Protein AF-A0AAW2KUB9-F1 (afdb_monomer)

Organism: NCBI:txid2727405

Secondary structure (DSSP, 8-state):
-EE-TTEEE-S-HHHHHIIIIITTT-SEEEEEPSS--SHHHHHHHHHHTTSSS-HHHHHHHHHHHHHTT-----TTSSSS-S-EEEEEEEE---HHHHHHHHHHHHHHHHT-S-TTTHHHHHHHH-SSPPPEEEE-THHHHHHEEE--SS-------PPPPPPPPPGGGT-SSS--TTHHHHHHHHHHTT-

Sequence (191 aa):
MWIDAKLQLVIDPLLLIHSLVVKENVDMALSRHPYFLHTMEEAMATGRWKKWWDVNGLKVQMETYCDNGLEPWSSNKPYPTDVPDSALILRKHSAANNHFSCLMFNELEAFNPRDQLPFAYVRDKMSPKLNINMFVVEVFEQVAVEYRHNLKQGGVGVGPKVNMATSDWLANGSSSKCEGYLLKMWGESHG

Structure (mmCIF, N/CA/C/O backbone):
data_AF-A0AAW2KUB9-F1
#
_entry.id   AF-A0AAW2KUB9-F1
#
loop_
_atom_site.group_PDB
_atom_site.id
_atom_site.type_symbol
_atom_site.label_atom_id
_atom_site.label_alt_id
_atom_site.label_comp_id
_atom_site.label_asym_id
_atom_site.label_entity_id
_atom_site.label_seq_id
_atom_site.pdbx_PDB_ins_code
_atom_site.Cartn_x
_atom_site.Cartn_y
_atom_site.Cartn_z
_atom_site.occupancy
_atom_site.B_iso_or_equiv
_atom_site.auth_seq_id
_atom_site.auth_comp_id
_atom_site.auth_asym_id
_atom_site.auth_atom_id
_atom_site.pdbx_PDB_model_num
ATOM 1 N N . MET A 1 1 ? -5.740 -4.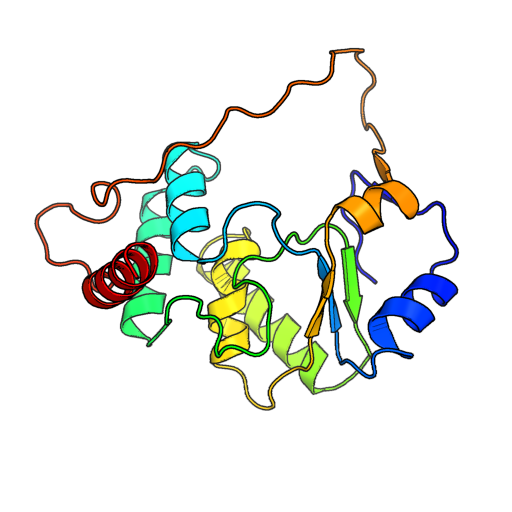301 14.107 1.00 91.12 1 MET A N 1
ATOM 2 C CA . MET A 1 1 ? -4.817 -3.151 14.104 1.00 91.12 1 MET A CA 1
ATOM 3 C C . MET A 1 1 ? -3.420 -3.687 13.873 1.00 91.12 1 MET A C 1
ATOM 5 O O . MET A 1 1 ? -3.090 -4.710 14.459 1.00 91.12 1 MET A O 1
ATOM 9 N N . TRP A 1 2 ? -2.664 -3.052 12.993 1.00 91.62 2 TRP A N 1
ATOM 10 C CA . TRP A 1 2 ? -1.245 -3.297 12.755 1.00 91.62 2 TRP A CA 1
ATOM 11 C C . TRP A 1 2 ? -0.495 -2.012 13.076 1.00 91.62 2 TRP A C 1
ATOM 13 O O . TRP A 1 2 ? -0.978 -0.948 12.698 1.00 91.62 2 TRP A O 1
ATOM 23 N N . ILE A 1 3 ? 0.634 -2.111 13.768 1.00 89.00 3 ILE A N 1
ATOM 24 C CA . ILE A 1 3 ? 1.482 -0.979 14.147 1.00 89.00 3 ILE A CA 1
ATOM 25 C C . ILE A 1 3 ? 2.923 -1.372 13.828 1.00 89.00 3 ILE A C 1
ATOM 27 O O . ILE A 1 3 ? 3.321 -2.499 14.133 1.00 89.00 3 ILE A O 1
ATOM 31 N N . ASP A 1 4 ? 3.684 -0.467 13.216 1.00 87.44 4 ASP A N 1
ATOM 32 C CA . ASP A 1 4 ? 5.117 -0.651 12.992 1.00 87.44 4 ASP A CA 1
ATOM 33 C C . ASP A 1 4 ? 5.841 -0.937 14.315 1.00 87.44 4 ASP A C 1
ATOM 35 O O . ASP A 1 4 ? 5.551 -0.339 15.351 1.00 87.44 4 ASP A O 1
ATOM 39 N N . ALA A 1 5 ? 6.815 -1.845 14.287 1.00 86.50 5 ALA A N 1
ATOM 40 C CA . ALA A 1 5 ? 7.543 -2.271 15.481 1.00 86.50 5 ALA A CA 1
ATOM 41 C C . ALA A 1 5 ? 8.344 -1.142 16.163 1.00 86.50 5 ALA A C 1
ATOM 43 O O . ALA A 1 5 ? 8.757 -1.288 17.317 1.00 86.50 5 ALA A O 1
ATOM 44 N N . LYS A 1 6 ? 8.591 -0.035 15.456 1.00 83.19 6 LYS A N 1
ATOM 45 C CA . LYS A 1 6 ? 9.233 1.180 15.965 1.00 83.19 6 LYS A CA 1
ATOM 46 C C . LYS A 1 6 ? 8.240 2.164 16.567 1.00 83.19 6 LYS A C 1
ATOM 48 O O . LYS A 1 6 ? 8.670 3.224 16.997 1.00 83.19 6 LYS A O 1
ATOM 53 N N . LEU A 1 7 ? 6.943 1.876 16.586 1.00 84.38 7 LEU A N 1
ATOM 54 C CA . LEU A 1 7 ? 5.932 2.764 17.148 1.00 84.38 7 LEU A CA 1
ATOM 55 C C . LEU A 1 7 ? 5.306 2.141 18.394 1.00 84.38 7 LEU A C 1
ATOM 57 O O . LEU A 1 7 ? 4.925 0.972 18.415 1.00 84.38 7 LEU A O 1
ATOM 61 N N . GLN A 1 8 ? 5.159 2.953 19.436 1.00 86.94 8 GLN A N 1
ATOM 62 C CA . GLN A 1 8 ? 4.385 2.617 20.622 1.00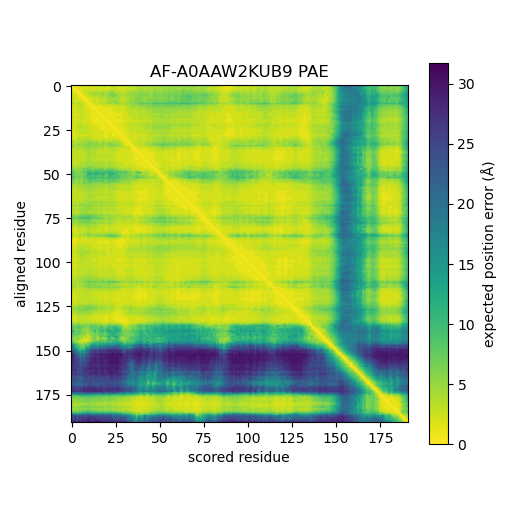 86.94 8 GLN A CA 1
ATOM 63 C C . GLN A 1 8 ? 3.152 3.510 20.679 1.00 86.94 8 GLN A C 1
ATOM 65 O O . GLN A 1 8 ? 3.260 4.734 20.737 1.00 86.94 8 GLN A O 1
ATOM 70 N N . LEU A 1 9 ? 1.974 2.891 20.690 1.00 88.38 9 LEU A N 1
ATOM 71 C CA . LEU A 1 9 ? 0.714 3.610 20.810 1.00 88.38 9 LEU A CA 1
ATOM 72 C C . LEU A 1 9 ? 0.577 4.230 22.208 1.00 88.38 9 LEU A C 1
ATOM 74 O O . LEU A 1 9 ? 0.774 3.542 23.210 1.00 88.38 9 LEU A O 1
ATOM 78 N N . VAL A 1 10 ? 0.217 5.512 22.267 1.00 89.06 10 VAL A N 1
ATOM 79 C CA . VAL A 1 10 ? 0.008 6.259 23.526 1.00 89.06 10 VAL A CA 1
ATOM 80 C C . VAL A 1 10 ? -1.446 6.678 23.745 1.00 89.06 10 VAL A C 1
ATOM 82 O O . VAL A 1 10 ? -1.790 7.208 24.797 1.00 89.06 10 VAL A O 1
ATOM 85 N N . ILE A 1 11 ? -2.307 6.412 22.763 1.00 87.25 11 ILE A N 1
ATOM 86 C CA . ILE A 1 11 ? -3.745 6.688 22.791 1.00 87.25 11 ILE A CA 1
ATOM 87 C C . ILE A 1 11 ? -4.518 5.370 22.857 1.00 87.25 11 ILE A C 1
ATOM 89 O O . ILE A 1 11 ? -4.031 4.332 22.414 1.00 87.25 11 ILE A O 1
ATOM 93 N N . ASP A 1 12 ? -5.736 5.411 23.397 1.00 91.69 12 ASP A N 1
ATOM 94 C CA . ASP A 1 12 ? -6.642 4.262 23.415 1.00 91.69 12 ASP A CA 1
ATOM 95 C C . ASP A 1 12 ? -6.879 3.715 21.984 1.00 91.69 12 ASP A C 1
ATOM 97 O O . ASP A 1 12 ? -7.422 4.431 21.129 1.00 91.69 12 ASP A O 1
ATOM 101 N N . PRO A 1 13 ? -6.524 2.443 21.704 1.00 92.19 13 PRO A N 1
ATOM 102 C CA . PRO A 1 13 ? -6.807 1.795 20.427 1.00 92.19 13 PRO A CA 1
ATOM 103 C C . PRO A 1 13 ? -8.275 1.881 19.992 1.00 92.19 13 PRO A C 1
ATOM 105 O O . PRO A 1 13 ? -8.556 1.991 18.796 1.00 92.19 13 PRO A O 1
ATOM 108 N N . LEU A 1 14 ? -9.221 1.820 20.935 1.00 94.06 14 LEU A N 1
ATOM 109 C CA . LEU A 1 14 ? -10.651 1.873 20.631 1.00 94.06 14 LEU A CA 1
ATOM 110 C C . LEU A 1 14 ? -11.059 3.252 20.117 1.00 94.06 14 LEU A C 1
ATOM 112 O O . LEU A 1 14 ? -11.836 3.338 19.163 1.00 94.06 14 LEU A O 1
ATOM 116 N N . LEU A 1 15 ? -10.491 4.319 20.683 1.00 93.06 15 LEU A N 1
ATOM 117 C CA . LEU A 1 15 ? -10.719 5.684 20.216 1.00 93.06 15 LEU A CA 1
ATOM 118 C C . LEU A 1 15 ? -10.224 5.868 18.778 1.00 93.06 15 LEU A C 1
ATOM 120 O O . LEU A 1 15 ? -10.909 6.505 17.974 1.00 93.06 15 LEU A O 1
ATOM 124 N N . LEU A 1 16 ? -9.076 5.282 18.429 1.00 92.69 16 LEU A N 1
ATOM 125 C CA . LEU A 1 16 ? -8.534 5.340 17.069 1.00 92.69 16 LEU A CA 1
ATOM 126 C C . LEU A 1 16 ? -9.398 4.575 16.074 1.00 92.69 16 LEU A C 1
ATOM 128 O O . LEU A 1 16 ? -9.738 5.112 15.023 1.00 92.69 16 LEU A O 1
ATOM 132 N N . ILE A 1 17 ? -9.805 3.349 16.415 1.00 94.88 17 ILE A N 1
ATOM 133 C CA . ILE A 1 17 ? -10.710 2.550 15.578 1.00 94.88 17 ILE A CA 1
ATOM 134 C C . ILE A 1 17 ? -12.026 3.298 15.366 1.00 94.88 17 ILE A C 1
ATOM 136 O O . ILE A 1 17 ? -12.509 3.396 14.236 1.00 94.88 17 ILE A O 1
ATOM 140 N N . HIS A 1 18 ? -12.595 3.855 16.435 1.00 94.94 18 HIS A N 1
ATOM 141 C CA . HIS A 1 18 ? -13.830 4.613 16.333 1.00 94.94 18 HIS A CA 1
ATOM 142 C C . HIS A 1 18 ? -13.657 5.839 15.429 1.00 94.94 18 HIS A C 1
ATOM 144 O O . HIS A 1 18 ? -14.447 6.041 14.513 1.00 94.94 18 HIS A O 1
ATOM 150 N N . SER A 1 19 ? -12.610 6.633 15.652 1.00 93.81 19 SER A N 1
ATOM 151 C CA . SER A 1 19 ? -12.415 7.911 14.961 1.00 93.81 19 SER A CA 1
ATOM 152 C C . SER A 1 19 ? -12.021 7.750 13.497 1.00 93.81 19 SER A C 1
ATOM 154 O O . SER A 1 19 ? -12.495 8.519 12.674 1.00 93.81 19 SER A O 1
ATOM 156 N N . LEU A 1 20 ? -11.176 6.769 13.170 1.00 94.31 20 LEU A N 1
ATOM 157 C CA . LEU A 1 20 ? -10.595 6.626 11.832 1.00 94.31 20 LEU A CA 1
ATOM 158 C C . LEU A 1 20 ? -11.336 5.620 10.946 1.00 94.31 20 LEU A C 1
ATOM 160 O O . LEU A 1 20 ? -11.227 5.720 9.726 1.00 94.31 20 LEU A O 1
ATOM 164 N N . VAL A 1 21 ? -12.062 4.660 11.533 1.00 96.25 21 VAL A N 1
ATOM 165 C CA . VAL A 1 21 ? -12.762 3.598 10.786 1.00 96.25 21 VAL A CA 1
ATOM 166 C C . VAL A 1 21 ? -14.276 3.700 10.941 1.00 96.25 21 VAL A C 1
ATOM 168 O O . VAL A 1 21 ? -14.988 3.788 9.944 1.00 96.25 21 VAL A O 1
ATOM 171 N N . VAL A 1 22 ? -14.786 3.685 12.178 1.00 96.44 22 VAL A N 1
ATOM 172 C CA . VAL A 1 22 ? -16.239 3.605 12.431 1.00 96.44 22 VAL A CA 1
ATOM 173 C C . VAL A 1 22 ? -16.945 4.903 12.050 1.00 96.44 22 VAL A C 1
ATOM 175 O O . VAL A 1 22 ? -17.915 4.866 11.299 1.00 96.44 22 VAL A O 1
ATOM 178 N N . LYS A 1 23 ? -16.451 6.044 12.539 1.00 96.69 23 LYS A N 1
ATOM 179 C CA . LYS A 1 23 ? -17.031 7.369 12.293 1.00 96.69 23 LYS A CA 1
ATOM 180 C C . LYS A 1 23 ? -16.968 7.758 10.815 1.00 96.69 23 LYS A C 1
ATOM 182 O O . LYS A 1 23 ? -17.946 8.271 10.287 1.00 96.69 23 LYS A O 1
ATOM 187 N N . GLU A 1 24 ? -15.846 7.467 10.160 1.00 95.44 24 GLU A N 1
ATOM 188 C CA . GLU A 1 24 ? -15.646 7.718 8.725 1.00 95.44 24 GLU A CA 1
ATOM 189 C C . GLU A 1 24 ? -16.396 6.710 7.836 1.00 95.44 24 GLU A C 1
ATOM 191 O O . GLU A 1 24 ? -16.465 6.881 6.621 1.00 95.44 24 GLU A O 1
ATOM 196 N N . ASN A 1 25 ? -16.977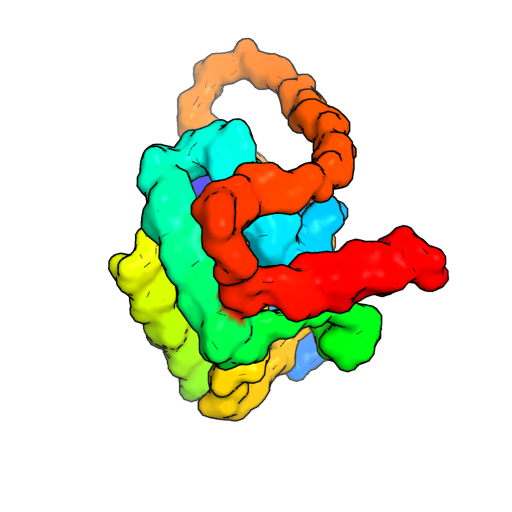 5.658 8.429 1.00 96.25 25 ASN A N 1
ATOM 197 C CA . ASN A 1 25 ? -17.692 4.590 7.733 1.00 96.25 25 ASN A CA 1
ATOM 198 C C . ASN A 1 25 ? -16.871 3.974 6.579 1.00 96.25 25 ASN A C 1
ATOM 200 O O . ASN A 1 25 ? -17.354 3.784 5.458 1.00 96.25 25 ASN A O 1
ATOM 204 N N . VAL A 1 26 ? -15.607 3.665 6.869 1.00 96.62 26 VAL A N 1
ATOM 205 C CA . VAL A 1 26 ? -14.660 3.063 5.922 1.00 96.62 26 VAL A CA 1
ATOM 206 C C . VAL A 1 26 ? -14.373 1.603 6.275 1.00 96.62 26 VAL A C 1
ATOM 208 O O . VAL A 1 26 ? -14.618 1.140 7.392 1.00 96.62 26 VAL A O 1
ATOM 211 N N . ASP A 1 27 ? -13.827 0.854 5.321 1.00 96.62 27 ASP A N 1
ATOM 212 C CA . ASP A 1 27 ? -13.361 -0.509 5.564 1.00 96.62 27 ASP A CA 1
ATOM 213 C C . ASP A 1 27 ? -11.994 -0.500 6.250 1.00 96.62 27 ASP A C 1
ATOM 215 O O . ASP A 1 27 ? -11.737 -1.300 7.152 1.00 96.62 27 ASP A O 1
ATOM 219 N N . MET A 1 28 ? -11.108 0.405 5.848 1.00 95.94 28 MET A N 1
ATOM 220 C CA . MET A 1 28 ? -9.739 0.470 6.345 1.00 95.94 28 MET A CA 1
ATOM 221 C C . MET A 1 28 ? -9.314 1.916 6.571 1.00 95.94 28 MET A C 1
ATOM 223 O O . MET A 1 28 ? -9.710 2.802 5.821 1.00 95.94 28 MET A O 1
ATOM 227 N N . ALA A 1 29 ? -8.474 2.144 7.573 1.00 95.62 29 ALA A N 1
ATOM 228 C CA . ALA A 1 29 ? -7.725 3.380 7.717 1.00 95.62 29 ALA A CA 1
ATOM 229 C C . ALA A 1 29 ? -6.230 3.080 7.777 1.00 95.62 29 ALA A C 1
ATOM 231 O O . ALA A 1 29 ? -5.806 2.160 8.480 1.00 95.62 29 ALA A O 1
ATOM 232 N N . LEU A 1 30 ? -5.440 3.846 7.038 1.00 94.38 30 LEU A N 1
ATOM 233 C CA . LEU A 1 30 ? -3.988 3.721 6.993 1.00 94.38 30 LEU A CA 1
ATOM 234 C C . LEU A 1 30 ? -3.358 5.072 6.681 1.00 94.38 30 LEU A C 1
ATOM 236 O O . LEU A 1 30 ? -4.005 5.945 6.111 1.00 94.38 30 LEU A O 1
ATOM 240 N N . SER A 1 31 ? -2.109 5.270 7.060 1.00 90.50 31 SER A N 1
ATOM 241 C CA . SER A 1 31 ? -1.432 6.528 6.759 1.00 90.50 31 SER A CA 1
ATOM 242 C C . SER A 1 31 ? -1.007 6.639 5.308 1.00 90.50 31 SER A C 1
ATOM 244 O O . SER A 1 31 ? -0.764 5.647 4.625 1.00 90.50 31 SER A O 1
ATOM 246 N N . ARG A 1 32 ? -0.874 7.871 4.831 1.00 89.56 32 ARG A N 1
ATOM 247 C CA . ARG A 1 32 ? -0.363 8.161 3.494 1.00 89.56 32 ARG A CA 1
ATOM 248 C C . ARG A 1 32 ? 1.075 8.642 3.520 1.00 89.56 32 ARG A C 1
ATOM 250 O O . ARG A 1 32 ? 1.463 9.376 4.424 1.00 89.56 32 ARG A O 1
ATOM 257 N N . HIS A 1 33 ? 1.824 8.288 2.483 1.00 87.44 33 HIS A N 1
ATOM 258 C CA . HIS A 1 33 ? 3.180 8.777 2.310 1.00 87.44 33 HIS A CA 1
ATOM 259 C C . HIS A 1 33 ? 3.172 10.307 2.096 1.00 87.44 33 HIS A C 1
ATOM 261 O O . HIS A 1 33 ? 2.338 10.810 1.338 1.00 87.44 33 HIS A O 1
ATOM 267 N N . PRO A 1 34 ? 4.067 11.070 2.750 1.00 82.44 34 PRO A N 1
ATOM 268 C CA . PRO A 1 34 ? 3.976 12.533 2.782 1.00 82.44 34 PRO A CA 1
ATOM 269 C C . PRO A 1 34 ? 4.339 13.224 1.460 1.00 82.44 34 PRO A C 1
ATOM 271 O O . PRO A 1 34 ? 3.947 14.369 1.253 1.00 82.44 34 PRO A O 1
ATOM 274 N N . TYR A 1 35 ? 5.089 12.553 0.577 1.00 85.94 35 TYR A N 1
ATOM 275 C CA . TYR A 1 35 ? 5.658 13.181 -0.624 1.00 85.94 35 TYR A CA 1
ATOM 276 C C . TYR A 1 35 ? 5.158 12.562 -1.929 1.00 85.94 35 TYR A C 1
ATOM 278 O O . TYR A 1 35 ? 4.609 13.262 -2.770 1.00 85.94 35 TYR A O 1
ATOM 286 N N . PHE A 1 36 ? 5.364 11.258 -2.106 1.00 91.75 36 PHE A N 1
ATOM 287 C CA . PHE A 1 36 ? 4.984 10.572 -3.339 1.00 91.75 36 PHE A CA 1
ATOM 288 C C . PHE A 1 36 ? 3.482 10.331 -3.455 1.00 91.75 36 PHE A C 1
ATOM 290 O O . PHE A 1 36 ? 2.830 9.862 -2.515 1.00 91.75 36 PHE A O 1
ATOM 297 N N . LEU A 1 37 ? 2.964 10.630 -4.643 1.00 93.94 37 LEU A N 1
ATOM 298 C CA . LEU A 1 37 ? 1.570 10.404 -5.012 1.00 93.94 37 LEU A CA 1
ATOM 299 C C . LEU A 1 37 ? 1.427 9.162 -5.881 1.00 93.94 37 LEU A C 1
ATOM 301 O O . LEU A 1 37 ? 0.425 8.460 -5.781 1.00 93.94 37 LEU A O 1
ATOM 305 N N . HIS A 1 38 ? 2.437 8.869 -6.698 1.00 95.44 38 HIS A N 1
ATOM 306 C CA . HIS A 1 38 ? 2.406 7.789 -7.673 1.00 95.44 38 HIS A CA 1
ATOM 307 C C . HIS A 1 38 ? 3.269 6.608 -7.213 1.00 95.44 38 HIS A C 1
ATOM 309 O O . HIS A 1 38 ? 4.411 6.785 -6.790 1.00 95.44 38 HIS A O 1
ATOM 315 N N . THR A 1 39 ? 2.785 5.377 -7.400 1.00 95.50 39 THR A N 1
ATOM 316 C CA . THR A 1 39 ? 3.554 4.153 -7.096 1.00 95.50 39 THR A CA 1
ATOM 317 C C . THR A 1 39 ? 4.919 4.129 -7.790 1.00 95.50 39 THR A C 1
ATOM 319 O O . THR A 1 39 ? 5.911 3.700 -7.203 1.00 95.50 39 THR A O 1
ATOM 322 N N . MET A 1 40 ? 4.996 4.636 -9.025 1.00 94.56 40 MET A N 1
ATOM 323 C CA . MET A 1 40 ? 6.249 4.684 -9.780 1.00 94.56 40 MET A CA 1
ATOM 324 C C . MET A 1 40 ? 7.300 5.622 -9.166 1.00 94.56 40 MET A C 1
ATOM 326 O O . MET A 1 40 ? 8.492 5.340 -9.267 1.00 94.56 40 MET A O 1
ATOM 330 N N . GLU A 1 41 ? 6.892 6.707 -8.501 1.00 94.19 41 GLU A N 1
ATOM 331 C CA . GLU A 1 41 ? 7.827 7.591 -7.791 1.00 94.19 41 GLU A CA 1
ATOM 332 C C . GLU A 1 41 ? 8.500 6.853 -6.632 1.00 94.19 41 GLU A C 1
ATOM 334 O O . GLU A 1 41 ? 9.726 6.898 -6.502 1.00 94.19 41 GLU A O 1
ATOM 339 N N . GLU A 1 42 ? 7.718 6.107 -5.845 1.00 94.31 42 GLU A N 1
ATOM 340 C CA . GLU A 1 42 ? 8.248 5.283 -4.755 1.00 94.31 42 GLU A CA 1
ATOM 341 C C . GLU A 1 42 ? 9.141 4.155 -5.290 1.00 94.31 42 GLU A C 1
ATOM 343 O O . GLU A 1 42 ? 10.215 3.909 -4.740 1.00 94.31 42 GLU A O 1
ATOM 348 N N . ALA A 1 43 ? 8.770 3.513 -6.402 1.00 93.31 43 ALA A N 1
ATOM 349 C CA . ALA A 1 43 ? 9.601 2.488 -7.034 1.00 93.31 43 ALA A CA 1
ATOM 350 C C . ALA A 1 43 ? 10.966 3.049 -7.475 1.00 93.31 43 ALA A C 1
ATOM 352 O O . ALA A 1 43 ? 12.014 2.499 -7.122 1.00 93.31 43 ALA A O 1
ATOM 353 N N . MET A 1 44 ? 10.973 4.192 -8.170 1.00 91.00 44 MET A N 1
ATOM 354 C CA . MET A 1 44 ? 12.202 4.877 -8.583 1.00 91.00 44 MET A CA 1
ATOM 355 C C . MET A 1 44 ? 13.061 5.283 -7.379 1.00 91.00 44 MET A C 1
ATOM 357 O O . MET A 1 44 ? 14.277 5.072 -7.386 1.00 91.00 44 MET A O 1
ATOM 361 N N . ALA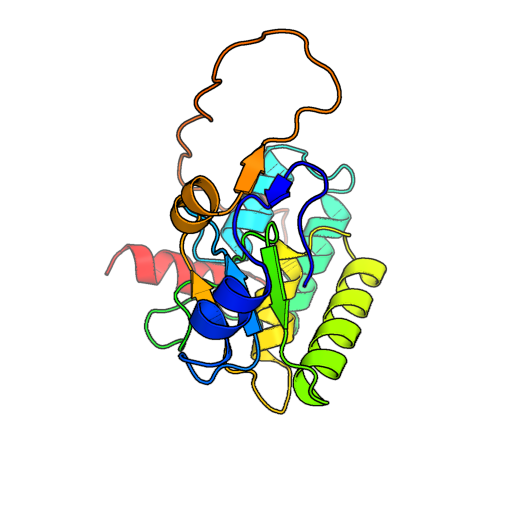 A 1 45 ? 12.450 5.831 -6.324 1.00 90.44 45 ALA A N 1
ATOM 362 C CA . ALA A 1 45 ? 13.153 6.214 -5.101 1.00 90.44 45 ALA A CA 1
ATOM 363 C C . ALA A 1 45 ? 13.749 4.993 -4.379 1.00 90.44 45 ALA A C 1
ATOM 365 O O . ALA A 1 45 ? 14.915 5.017 -3.970 1.00 90.44 45 ALA A O 1
ATOM 366 N N . THR A 1 46 ? 12.988 3.902 -4.276 1.00 88.69 46 THR A N 1
ATOM 367 C CA . THR A 1 46 ? 13.435 2.637 -3.685 1.00 88.69 46 THR A CA 1
ATOM 368 C C . THR A 1 46 ? 14.624 2.043 -4.445 1.00 88.69 46 THR A C 1
ATOM 370 O O . THR A 1 46 ? 15.600 1.627 -3.807 1.00 88.69 46 THR A O 1
ATOM 373 N N . GLY A 1 47 ? 14.591 2.055 -5.782 1.00 87.81 47 GLY A N 1
ATOM 374 C CA . GLY A 1 47 ? 15.703 1.614 -6.626 1.00 87.81 47 GLY A CA 1
ATOM 375 C C . GLY A 1 47 ? 16.937 2.511 -6.490 1.00 87.81 47 GLY A C 1
ATOM 376 O O . GLY A 1 47 ? 18.038 2.022 -6.224 1.00 87.81 47 GLY A O 1
ATOM 377 N N . ARG A 1 48 ? 16.761 3.836 -6.589 1.00 86.81 48 ARG A N 1
ATOM 378 C CA . ARG A 1 48 ? 17.847 4.831 -6.502 1.00 86.81 48 ARG A CA 1
ATOM 379 C C . ARG A 1 48 ? 18.600 4.766 -5.178 1.00 86.81 48 ARG A C 1
ATOM 381 O O . ARG A 1 48 ? 19.825 4.869 -5.156 1.00 86.81 48 ARG A O 1
ATOM 388 N N . TRP A 1 49 ? 17.879 4.614 -4.073 1.00 85.25 49 TRP A N 1
ATOM 389 C CA . TRP A 1 49 ? 18.471 4.559 -2.737 1.00 85.25 49 TRP A CA 1
ATOM 390 C C . TRP A 1 49 ? 18.936 3.160 -2.337 1.00 85.25 49 TRP A C 1
ATOM 392 O O . TRP A 1 49 ? 19.368 2.979 -1.200 1.00 85.25 49 TRP A O 1
ATOM 402 N N . LYS A 1 50 ? 18.859 2.174 -3.247 1.00 81.44 50 LYS A N 1
ATOM 403 C CA . LYS A 1 50 ? 19.210 0.768 -2.989 1.00 81.44 50 LYS A CA 1
ATOM 404 C C . LYS A 1 50 ? 18.562 0.245 -1.708 1.00 81.44 50 LYS A C 1
ATOM 406 O O . LYS A 1 50 ? 19.133 -0.572 -0.990 1.00 81.44 50 LYS A O 1
ATOM 411 N N . LYS A 1 51 ? 17.349 0.728 -1.414 1.00 79.62 51 LYS A N 1
ATOM 412 C CA . LYS A 1 51 ? 16.583 0.271 -0.255 1.00 79.62 51 LYS A CA 1
ATOM 413 C C . LYS A 1 51 ? 16.258 -1.218 -0.414 1.00 79.62 51 LYS A C 1
ATOM 415 O O . LYS A 1 51 ? 16.059 -1.909 0.577 1.00 79.62 51 LYS A O 1
ATOM 420 N N . TRP A 1 52 ? 16.147 -1.712 -1.646 1.00 79.94 52 TRP A N 1
ATOM 421 C CA . TRP A 1 52 ? 16.041 -3.133 -1.969 1.00 79.94 52 TRP A CA 1
ATOM 422 C C . TRP A 1 52 ? 17.267 -3.573 -2.770 1.00 79.94 52 TRP A C 1
ATOM 424 O O . TRP A 1 52 ? 17.715 -2.841 -3.654 1.00 79.94 52 TRP A O 1
ATOM 434 N N . TRP A 1 53 ? 17.826 -4.736 -2.431 1.00 78.50 53 TRP A N 1
ATOM 435 C CA . TRP A 1 53 ? 19.061 -5.227 -3.048 1.00 78.50 53 TRP A CA 1
ATOM 436 C C . TRP A 1 53 ? 18.824 -5.720 -4.482 1.00 78.50 53 TRP A C 1
ATOM 438 O O . TRP A 1 53 ? 19.674 -5.505 -5.345 1.00 78.50 53 TRP A O 1
ATOM 448 N N . ASP A 1 54 ? 17.656 -6.311 -4.753 1.00 86.69 54 ASP A N 1
ATOM 449 C CA . ASP A 1 54 ? 17.271 -6.790 -6.080 1.00 86.69 54 ASP A CA 1
ATOM 450 C C . ASP A 1 54 ? 16.522 -5.708 -6.875 1.00 86.69 54 ASP A C 1
ATOM 452 O O . ASP A 1 54 ? 15.298 -5.705 -7.027 1.00 86.69 54 ASP A O 1
ATOM 456 N N . VAL A 1 55 ? 17.285 -4.744 -7.390 1.00 86.50 55 VAL A N 1
ATOM 457 C CA . VAL A 1 55 ? 16.755 -3.663 -8.240 1.00 86.50 55 VAL A CA 1
ATOM 458 C C . VAL A 1 55 ? 16.146 -4.209 -9.541 1.00 86.50 55 VAL A C 1
ATOM 460 O O . VAL A 1 55 ? 15.239 -3.589 -10.097 1.00 86.50 55 VAL A O 1
ATOM 463 N N . ASN A 1 56 ? 16.605 -5.368 -10.024 1.00 87.81 56 ASN A N 1
ATOM 464 C CA . ASN A 1 56 ? 16.044 -5.986 -11.221 1.00 87.81 56 ASN A CA 1
ATOM 465 C C . ASN A 1 56 ? 14.655 -6.575 -10.943 1.00 87.81 56 ASN A C 1
ATOM 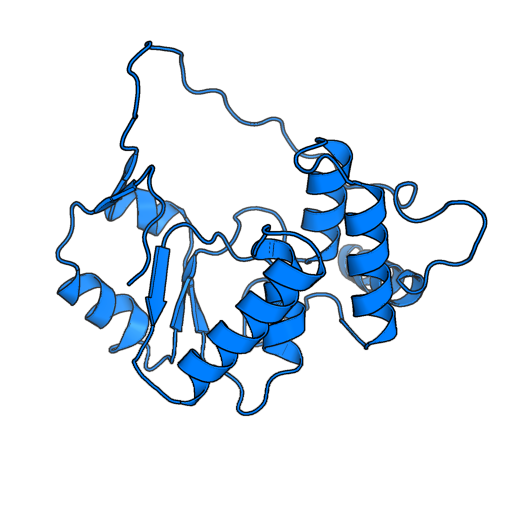467 O O . ASN A 1 56 ? 13.736 -6.330 -11.720 1.00 87.81 56 ASN A O 1
ATOM 471 N N . GLY A 1 57 ? 14.469 -7.264 -9.814 1.00 90.81 57 GLY A N 1
ATOM 472 C CA . GLY A 1 57 ? 13.157 -7.729 -9.357 1.00 90.81 57 GLY A CA 1
ATOM 473 C C . GLY A 1 57 ? 12.158 -6.583 -9.187 1.00 90.81 57 GLY A C 1
ATOM 474 O O . GLY A 1 57 ? 11.017 -6.686 -9.632 1.00 90.81 57 GLY A O 1
ATOM 475 N N . LEU A 1 58 ? 12.609 -5.439 -8.661 1.00 91.88 58 LEU A N 1
ATOM 476 C CA . LEU A 1 58 ? 11.796 -4.220 -8.580 1.00 91.88 58 LEU A CA 1
ATOM 477 C C . LEU A 1 58 ? 11.354 -3.714 -9.963 1.00 91.88 58 LEU A C 1
ATOM 479 O O . LEU A 1 58 ? 10.200 -3.328 -10.144 1.00 91.88 58 LEU A O 1
ATOM 483 N N . LYS A 1 59 ? 12.258 -3.728 -10.950 1.00 91.81 59 LYS A N 1
ATOM 484 C CA . LYS A 1 59 ? 11.918 -3.367 -12.331 1.00 91.81 59 LYS A CA 1
ATOM 485 C C . LYS A 1 59 ? 10.895 -4.341 -12.914 1.00 91.81 59 LYS A C 1
ATOM 487 O O . LYS A 1 59 ? 9.887 -3.900 -13.454 1.00 91.81 59 LYS A O 1
ATOM 492 N N . VAL A 1 60 ? 11.124 -5.648 -12.778 1.00 93.88 60 VAL A N 1
ATOM 493 C CA . VAL A 1 60 ? 10.209 -6.692 -13.270 1.00 93.88 60 VAL A CA 1
ATOM 494 C C . VAL A 1 60 ? 8.817 -6.546 -12.651 1.00 93.88 60 VAL A C 1
ATOM 496 O O . VAL A 1 60 ? 7.827 -6.639 -13.375 1.00 93.88 60 VAL A O 1
ATOM 499 N N . GLN A 1 61 ? 8.733 -6.258 -11.350 1.00 95.75 61 GLN A N 1
ATOM 500 C CA . GLN A 1 61 ? 7.475 -5.979 -10.658 1.00 95.75 61 GLN A CA 1
ATOM 501 C C . GLN A 1 61 ? 6.728 -4.808 -11.309 1.00 95.75 61 GLN A C 1
ATOM 503 O O . GLN A 1 61 ? 5.573 -4.955 -11.705 1.00 95.75 61 GLN A O 1
ATOM 508 N N . MET A 1 62 ? 7.395 -3.662 -11.478 1.00 95.75 62 MET A N 1
ATOM 509 C CA . MET A 1 62 ? 6.750 -2.475 -12.039 1.00 95.75 62 MET A CA 1
ATOM 510 C C . MET A 1 62 ? 6.336 -2.654 -13.499 1.00 95.75 62 MET A C 1
ATOM 512 O O . MET A 1 62 ? 5.212 -2.311 -13.856 1.00 95.75 62 MET A O 1
ATOM 516 N N . GLU A 1 63 ? 7.202 -3.243 -14.324 1.00 95.38 63 GLU A N 1
ATOM 517 C CA . GLU A 1 63 ? 6.894 -3.575 -15.719 1.00 95.38 63 GLU A CA 1
ATOM 518 C C . GLU A 1 63 ? 5.675 -4.506 -15.810 1.00 95.38 63 GLU A C 1
ATOM 520 O O . GLU A 1 63 ? 4.805 -4.299 -16.654 1.00 95.38 63 GLU A O 1
ATOM 525 N N . THR A 1 64 ? 5.573 -5.490 -14.910 1.00 95.94 64 THR A N 1
ATOM 526 C CA . THR A 1 64 ? 4.424 -6.406 -14.833 1.00 95.94 64 THR A CA 1
ATOM 527 C C . THR A 1 64 ? 3.141 -5.668 -14.460 1.00 95.94 64 THR A C 1
ATOM 529 O O . THR A 1 64 ? 2.099 -5.896 -15.070 1.00 95.94 64 THR A O 1
ATOM 532 N N . TYR A 1 65 ? 3.192 -4.753 -13.491 1.00 97.25 65 TYR A N 1
ATOM 533 C CA . TYR A 1 65 ? 2.019 -3.968 -13.105 1.00 97.25 65 TYR A CA 1
ATOM 534 C C . TYR A 1 65 ? 1.537 -3.051 -14.228 1.00 97.25 65 TYR A C 1
ATOM 536 O O . TYR A 1 65 ? 0.332 -2.978 -14.464 1.00 97.25 65 TYR A O 1
ATOM 544 N N . CYS A 1 66 ? 2.447 -2.386 -14.942 1.00 96.25 66 CYS A N 1
ATOM 545 C CA . CYS A 1 66 ? 2.092 -1.549 -16.088 1.00 96.25 66 CYS A CA 1
ATOM 546 C C . CYS A 1 66 ? 1.454 -2.370 -17.215 1.00 96.25 66 CYS A C 1
ATOM 548 O O . CYS A 1 66 ? 0.404 -1.981 -17.722 1.00 96.25 66 CYS A O 1
ATOM 550 N N . ASP A 1 67 ? 2.025 -3.535 -17.541 1.00 96.06 67 ASP A N 1
ATOM 551 C CA . ASP A 1 67 ? 1.464 -4.474 -18.528 1.00 96.06 67 ASP A CA 1
ATOM 552 C C . ASP A 1 67 ? 0.047 -4.920 -18.145 1.00 96.06 67 ASP A C 1
ATOM 554 O O . ASP A 1 67 ? -0.857 -5.004 -18.972 1.00 96.06 67 ASP A O 1
ATOM 558 N N . ASN A 1 68 ? -0.170 -5.128 -16.845 1.00 96.19 68 ASN A N 1
ATOM 559 C CA . ASN A 1 68 ? -1.457 -5.515 -16.287 1.00 96.19 68 ASN A CA 1
ATOM 560 C C . ASN A 1 68 ? -2.388 -4.320 -16.025 1.00 96.19 68 ASN A C 1
ATOM 562 O O . ASN A 1 68 ? -3.444 -4.489 -15.411 1.00 96.19 68 ASN A O 1
ATOM 566 N N . GLY A 1 69 ? -2.057 -3.114 -16.492 1.00 95.56 69 GLY A N 1
ATOM 567 C CA . GLY A 1 69 ? -2.924 -1.937 -16.437 1.00 95.56 69 GLY A CA 1
ATOM 568 C C . GLY A 1 69 ? -2.968 -1.247 -15.074 1.00 95.56 69 GLY A C 1
ATOM 569 O O . GLY A 1 69 ? -4.051 -0.881 -14.614 1.00 95.56 69 GLY A O 1
ATOM 570 N N . LEU A 1 70 ? -1.821 -1.116 -14.406 1.00 96.50 70 LEU A N 1
ATOM 571 C CA . LEU A 1 70 ? -1.618 -0.113 -13.362 1.00 96.50 70 LEU A CA 1
ATOM 572 C C . LEU A 1 70 ? -1.654 1.281 -13.998 1.00 96.50 70 LEU A C 1
ATOM 574 O O . LEU A 1 70 ? -0.976 1.530 -14.993 1.00 96.50 70 LEU A O 1
ATOM 578 N N . GLU A 1 71 ? -2.407 2.200 -13.399 1.00 95.12 71 GLU A N 1
ATOM 579 C CA . GLU A 1 71 ? -2.496 3.589 -13.854 1.00 95.12 71 GLU A CA 1
ATOM 580 C C . GLU A 1 71 ? -1.954 4.565 -12.808 1.00 95.12 71 GLU A C 1
ATOM 582 O O . GLU A 1 71 ? -2.128 4.313 -11.609 1.00 95.12 71 GLU A O 1
ATOM 587 N N . PRO A 1 72 ? -1.375 5.706 -13.232 1.00 95.56 72 PRO A N 1
ATOM 588 C CA . PRO A 1 72 ? -0.951 6.751 -12.314 1.00 95.56 72 PRO A CA 1
ATOM 589 C C . PRO A 1 72 ? -2.088 7.230 -11.417 1.00 95.56 72 PRO A C 1
ATOM 591 O O . PRO A 1 72 ? -3.260 7.241 -11.810 1.00 95.56 72 PRO A O 1
ATOM 594 N N . TRP A 1 73 ? -1.726 7.665 -10.213 1.00 95.81 73 TRP A N 1
ATOM 595 C CA . TRP A 1 73 ? -2.612 8.469 -9.386 1.00 95.81 73 TRP A CA 1
ATOM 596 C C . TRP A 1 73 ? -3.132 9.685 -10.165 1.00 95.81 73 TRP A C 1
ATOM 598 O O . TRP A 1 73 ? -2.407 10.248 -10.975 1.00 95.81 73 TRP A O 1
ATOM 608 N N . SER A 1 74 ? -4.380 10.072 -9.911 1.00 93.38 74 SER A N 1
ATOM 609 C CA . SER A 1 74 ? -4.972 11.320 -10.400 1.00 93.38 74 SER A CA 1
ATOM 610 C C . SER A 1 74 ? -5.990 11.823 -9.380 1.00 93.38 74 SER A C 1
ATOM 612 O O . SER A 1 74 ? -6.514 11.039 -8.581 1.00 93.38 74 SER A O 1
ATOM 614 N N . SER A 1 75 ? -6.340 13.107 -9.443 1.00 90.31 75 SER A N 1
ATOM 615 C CA . SER A 1 75 ? -7.336 13.730 -8.556 1.00 90.31 75 SER A CA 1
ATOM 616 C C . SER A 1 75 ? -8.748 13.134 -8.672 1.00 90.31 75 SER A C 1
ATOM 618 O O . SER A 1 75 ? -9.573 13.345 -7.787 1.00 90.31 75 SER A O 1
ATOM 620 N N . ASN A 1 76 ? -9.023 12.364 -9.731 1.00 89.94 76 ASN A N 1
ATOM 621 C CA . ASN A 1 76 ? -10.286 11.651 -9.923 1.00 89.94 76 ASN A CA 1
ATOM 622 C C . ASN A 1 76 ? -10.370 10.342 -9.119 1.00 89.94 76 ASN A C 1
ATOM 624 O O . ASN A 1 76 ? -11.462 9.789 -8.968 1.00 89.94 76 ASN A O 1
ATOM 628 N N . LYS A 1 77 ? -9.242 9.808 -8.624 1.00 90.44 77 LYS A N 1
ATOM 629 C CA . LYS A 1 77 ? -9.261 8.639 -7.735 1.00 90.44 77 LYS A CA 1
ATOM 630 C C . LYS A 1 77 ? -9.835 9.058 -6.370 1.00 90.44 77 LYS A C 1
ATOM 632 O O . LYS A 1 77 ? -9.526 10.142 -5.884 1.00 90.44 77 LYS A O 1
ATOM 637 N N . PRO A 1 78 ? -10.608 8.195 -5.686 1.00 89.50 78 PRO A N 1
ATOM 638 C CA . PRO A 1 78 ? -11.232 8.530 -4.401 1.00 89.50 78 PRO A CA 1
ATOM 639 C C . PRO A 1 78 ? -10.245 8.535 -3.218 1.00 89.50 78 PRO A C 1
ATOM 641 O O . PRO A 1 78 ? -10.665 8.609 -2.067 1.00 89.50 78 PRO A O 1
ATOM 644 N N . TYR A 1 79 ? -8.940 8.434 -3.484 1.00 90.50 79 TYR A N 1
ATOM 645 C CA . TYR A 1 79 ? -7.890 8.373 -2.474 1.00 90.50 79 TYR A CA 1
ATOM 646 C C . TYR A 1 79 ? -6.846 9.457 -2.742 1.00 90.50 79 TYR A C 1
ATOM 648 O O . TYR A 1 79 ? -6.543 9.741 -3.902 1.00 90.50 79 TYR A O 1
ATOM 656 N N . PRO A 1 80 ? -6.238 10.029 -1.692 1.00 92.94 80 PRO A N 1
ATOM 657 C CA . PRO A 1 80 ? -5.322 11.158 -1.830 1.00 92.94 80 PRO A CA 1
ATOM 658 C C . PRO A 1 80 ? -3.950 10.792 -2.412 1.00 92.94 80 PRO A C 1
ATOM 660 O O . PRO A 1 80 ? -3.178 11.694 -2.710 1.00 92.94 80 PRO A O 1
ATOM 663 N N . THR A 1 81 ? -3.605 9.504 -2.507 1.00 94.94 81 THR A N 1
ATOM 664 C CA . THR A 1 81 ? -2.343 9.010 -3.082 1.00 94.94 81 THR A CA 1
ATOM 665 C C . THR A 1 81 ? -2.450 7.514 -3.406 1.00 94.94 81 THR A C 1
ATOM 667 O O . THR A 1 81 ? -3.318 6.806 -2.883 1.00 94.94 81 THR A O 1
ATOM 670 N N . ASP A 1 82 ? -1.548 7.025 -4.250 1.00 96.12 82 ASP A N 1
ATOM 671 C CA . ASP A 1 82 ? -1.306 5.606 -4.515 1.00 96.12 82 ASP A CA 1
ATOM 672 C C . ASP A 1 82 ? -0.233 4.997 -3.594 1.00 96.12 82 ASP A C 1
ATOM 674 O O . ASP A 1 82 ? -0.009 3.787 -3.631 1.00 96.12 82 ASP A O 1
ATOM 678 N N . VAL A 1 83 ? 0.405 5.808 -2.743 1.00 95.88 83 VAL A N 1
ATOM 679 C CA . VAL A 1 83 ? 1.520 5.393 -1.882 1.00 95.88 83 VAL A CA 1
ATOM 680 C C . VAL A 1 83 ? 1.117 5.469 -0.403 1.00 95.88 83 VAL A C 1
ATOM 682 O O . VAL A 1 83 ? 1.011 6.564 0.165 1.00 95.88 83 VAL A O 1
ATOM 685 N N . PRO A 1 84 ? 0.888 4.325 0.264 1.00 94.19 84 PRO A N 1
ATOM 686 C CA . PRO A 1 84 ? 0.649 4.309 1.696 1.00 94.19 84 PRO A CA 1
ATOM 687 C C . PRO A 1 84 ? 1.955 4.547 2.467 1.00 94.19 84 PRO A C 1
ATOM 689 O O . PRO A 1 84 ? 3.055 4.225 2.012 1.00 94.19 84 PRO A O 1
ATOM 692 N N . ASP A 1 85 ? 1.819 5.080 3.671 1.00 87.31 85 ASP A N 1
ATOM 693 C CA . ASP A 1 85 ? 2.777 4.872 4.748 1.00 87.31 85 ASP A CA 1
ATOM 694 C C . ASP A 1 85 ? 2.167 3.760 5.611 1.00 87.31 85 ASP A C 1
ATOM 696 O O . ASP A 1 85 ? 1.032 3.869 6.059 1.00 87.31 85 ASP A O 1
ATOM 700 N N . SER A 1 86 ? 2.807 2.610 5.740 1.00 84.00 86 SER A N 1
ATOM 701 C CA . SER A 1 86 ? 2.210 1.405 6.340 1.00 84.00 86 SER A CA 1
ATOM 702 C C . SER A 1 86 ? 2.432 1.310 7.855 1.00 84.00 86 SER A C 1
ATOM 704 O O . SER A 1 86 ? 2.282 0.246 8.461 1.00 84.00 86 SER A O 1
ATOM 706 N N . ALA A 1 87 ? 2.747 2.442 8.489 1.00 87.62 87 ALA A N 1
ATOM 707 C CA . ALA A 1 87 ? 3.121 2.518 9.894 1.00 87.62 87 ALA A CA 1
ATOM 708 C C . ALA A 1 87 ? 1.975 2.196 10.882 1.00 87.62 87 ALA A C 1
ATOM 710 O O . ALA A 1 87 ? 2.216 1.615 11.942 1.00 87.62 87 ALA A O 1
ATOM 711 N N . LEU A 1 88 ? 0.721 2.507 10.537 1.00 90.56 88 LEU A N 1
ATOM 712 C CA . LEU A 1 88 ? -0.484 2.070 11.262 1.00 90.56 88 LEU A CA 1
ATOM 713 C C . LEU A 1 88 ? -1.550 1.662 10.259 1.00 90.56 88 LEU A C 1
ATOM 715 O O . LEU A 1 88 ? -1.880 2.417 9.345 1.00 90.56 88 LEU A O 1
ATOM 719 N N . ILE A 1 89 ? -2.156 0.503 10.493 1.00 93.69 89 ILE A N 1
ATOM 720 C CA . ILE A 1 89 ? -3.272 0.012 9.689 1.00 93.69 89 ILE A CA 1
ATOM 721 C C . ILE A 1 89 ? -4.398 -0.432 10.622 1.00 93.69 89 ILE A C 1
ATOM 723 O O . ILE A 1 89 ? -4.268 -1.356 11.437 1.00 93.69 89 ILE A O 1
ATOM 727 N N . LEU A 1 90 ? -5.551 0.207 10.481 1.00 95.38 90 LEU A N 1
ATOM 728 C CA . LEU A 1 90 ? -6.790 -0.132 11.166 1.00 95.38 90 LEU A CA 1
ATOM 729 C C . LEU A 1 90 ? -7.735 -0.762 10.155 1.00 95.38 90 LEU A C 1
ATOM 731 O O . LEU A 1 90 ? -8.045 -0.171 9.129 1.00 95.38 90 LEU A O 1
ATOM 735 N N . ARG A 1 91 ? -8.192 -1.981 10.435 1.00 95.56 91 ARG A N 1
ATOM 736 C CA . ARG A 1 91 ? -9.045 -2.743 9.519 1.00 95.56 91 ARG A CA 1
ATOM 737 C C . ARG A 1 91 ? -10.337 -3.114 10.218 1.00 95.56 91 ARG A C 1
ATOM 739 O O . ARG A 1 91 ? -10.295 -3.706 11.298 1.00 95.56 91 ARG A O 1
ATOM 746 N N . LYS A 1 92 ? -11.467 -2.829 9.577 1.00 95.81 92 LYS A N 1
ATOM 747 C CA . LYS A 1 92 ? -12.746 -3.460 9.900 1.00 95.81 92 LYS A CA 1
ATOM 748 C C . LYS A 1 92 ? -12.656 -4.944 9.555 1.00 95.81 92 LYS A C 1
ATOM 750 O O . LYS A 1 92 ? -12.168 -5.304 8.485 1.00 95.81 92 LYS A O 1
ATOM 755 N N . HIS A 1 93 ? -13.138 -5.819 10.430 1.00 94.62 93 HIS A N 1
ATOM 756 C CA . HIS A 1 93 ? -13.198 -7.240 10.102 1.00 94.62 93 HIS A CA 1
ATOM 757 C C . HIS A 1 93 ? -14.317 -7.477 9.075 1.00 94.62 93 HIS A C 1
ATOM 759 O O . HIS A 1 93 ? -15.497 -7.470 9.418 1.00 94.62 93 HIS A O 1
ATOM 765 N N . SER A 1 94 ? -13.946 -7.652 7.807 1.00 94.88 94 SER A N 1
ATOM 766 C CA . SER A 1 94 ? -14.868 -7.908 6.698 1.00 94.88 94 SER A CA 1
ATOM 767 C C . SER A 1 94 ? -14.237 -8.850 5.671 1.00 94.88 94 SER A C 1
ATOM 769 O O . SER A 1 94 ? -13.013 -8.962 5.581 1.00 94.88 94 SER A O 1
ATOM 771 N N . ALA A 1 95 ? -15.074 -9.515 4.870 1.00 95.19 95 ALA A N 1
ATOM 772 C CA . ALA A 1 95 ? -14.599 -10.378 3.788 1.00 95.19 95 ALA A CA 1
ATOM 773 C C . ALA A 1 95 ? -13.748 -9.601 2.768 1.00 95.19 95 ALA A C 1
ATOM 775 O O . ALA A 1 95 ? -12.709 -10.096 2.340 1.00 95.19 95 ALA A O 1
ATOM 776 N N . ALA A 1 96 ? -14.141 -8.362 2.445 1.00 94.44 96 ALA A N 1
ATOM 777 C CA . ALA A 1 96 ? -13.393 -7.499 1.536 1.00 94.44 96 ALA A CA 1
ATOM 778 C C . ALA A 1 96 ? -11.988 -7.187 2.080 1.00 94.44 96 ALA A C 1
ATOM 780 O O . ALA A 1 96 ? -10.999 -7.430 1.397 1.00 94.44 96 ALA A O 1
ATOM 781 N N . ASN A 1 97 ? -11.862 -6.745 3.335 1.00 95.00 97 ASN A N 1
ATOM 782 C CA . ASN A 1 97 ? -10.543 -6.470 3.916 1.00 95.00 97 ASN A CA 1
ATOM 783 C C . ASN A 1 97 ? -9.661 -7.712 4.032 1.00 95.00 97 ASN A C 1
ATOM 785 O O . ASN A 1 97 ? -8.447 -7.619 3.857 1.00 95.00 97 ASN A O 1
ATOM 789 N N . ASN A 1 98 ? -10.250 -8.867 4.344 1.00 95.19 98 ASN A N 1
ATOM 790 C CA . ASN A 1 98 ? -9.500 -10.117 4.396 1.00 95.19 98 ASN A CA 1
ATOM 791 C C . ASN A 1 98 ? -8.988 -10.497 3.002 1.00 95.19 98 ASN A C 1
ATOM 793 O O . ASN A 1 98 ? -7.817 -10.839 2.862 1.00 95.19 98 ASN A O 1
ATOM 797 N N . HIS A 1 99 ? -9.823 -10.350 1.972 1.00 96.19 99 HIS A N 1
ATOM 798 C CA . HIS A 1 99 ? -9.425 -10.594 0.591 1.00 96.19 99 HIS A CA 1
ATOM 799 C C . HIS A 1 99 ? -8.327 -9.627 0.121 1.00 96.19 99 HIS A C 1
ATOM 801 O O . HIS A 1 99 ? -7.328 -10.083 -0.431 1.00 96.19 99 HIS A O 1
ATOM 807 N N . PHE A 1 100 ? -8.440 -8.330 0.428 1.00 96.50 100 PHE A N 1
ATOM 808 C CA . PHE A 1 100 ? -7.386 -7.348 0.154 1.00 96.50 100 PHE A CA 1
ATOM 809 C C . PHE A 1 100 ? -6.055 -7.751 0.785 1.00 96.50 100 PHE A C 1
ATOM 811 O O . PHE A 1 100 ? -5.027 -7.753 0.117 1.00 96.50 100 PHE A O 1
ATOM 818 N N . SER A 1 101 ? -6.069 -8.141 2.063 1.00 95.12 101 SER A N 1
ATOM 819 C CA . SER A 1 101 ? -4.853 -8.585 2.743 1.00 95.12 101 SER A CA 1
ATOM 820 C C . SER A 1 101 ? -4.256 -9.838 2.103 1.00 95.12 101 SER A C 1
ATOM 822 O O . SER A 1 101 ? -3.045 -9.881 1.931 1.00 95.12 101 SER A O 1
ATOM 824 N N . CYS A 1 102 ? -5.065 -10.821 1.697 1.00 96.38 102 CYS A N 1
ATOM 825 C CA . CYS A 1 102 ? -4.567 -11.995 0.972 1.00 96.38 102 CYS A CA 1
ATOM 826 C C . CYS A 1 102 ? -3.889 -11.617 -0.352 1.00 96.38 102 CYS A C 1
ATOM 828 O O . CYS A 1 102 ? -2.794 -12.097 -0.627 1.00 96.38 102 CYS A O 1
ATOM 830 N N . LEU A 1 103 ? -4.510 -10.743 -1.150 1.00 97.31 103 LEU A N 1
ATOM 831 C CA . LEU A 1 103 ? -3.925 -10.278 -2.410 1.00 97.31 103 LEU A CA 1
ATOM 832 C C . LEU A 1 103 ? -2.615 -9.518 -2.175 1.00 97.31 103 LEU A C 1
ATOM 834 O O . LEU A 1 103 ? -1.629 -9.790 -2.849 1.00 97.31 103 LEU A O 1
ATOM 838 N N . MET A 1 104 ? -2.577 -8.632 -1.175 1.00 96.44 104 MET A N 1
ATOM 839 C CA . MET A 1 104 ? -1.349 -7.935 -0.786 1.00 96.44 104 MET A CA 1
ATOM 840 C C . MET A 1 104 ? -0.237 -8.918 -0.416 1.00 96.44 104 MET A C 1
ATOM 842 O O . MET A 1 104 ? 0.871 -8.785 -0.920 1.00 96.44 104 MET A O 1
ATOM 846 N N . PHE A 1 105 ? -0.520 -9.928 0.415 1.00 95.56 105 PHE A N 1
ATOM 847 C CA . PHE A 1 105 ? 0.483 -10.933 0.785 1.00 95.56 105 PHE A CA 1
ATOM 848 C C . PHE A 1 105 ? 0.993 -11.735 -0.416 1.00 95.56 105 PHE A C 1
ATOM 850 O O . PHE A 1 105 ? 2.187 -12.012 -0.476 1.00 95.56 105 PHE A O 1
ATOM 857 N N . ASN A 1 106 ? 0.131 -12.052 -1.386 1.00 96.69 106 ASN A N 1
ATOM 858 C CA . ASN A 1 106 ? 0.557 -12.734 -2.607 1.00 96.69 106 ASN A CA 1
ATOM 859 C C . ASN A 1 106 ? 1.557 -11.890 -3.411 1.00 96.69 106 ASN A C 1
ATOM 861 O O . ASN A 1 106 ? 2.577 -12.417 -3.844 1.00 96.69 106 ASN A O 1
ATOM 865 N N . GLU A 1 107 ? 1.301 -10.589 -3.583 1.00 96.94 107 GLU A N 1
ATOM 866 C CA . GLU A 1 107 ? 2.225 -9.697 -4.301 1.00 96.94 107 GLU A CA 1
ATOM 867 C C . GLU A 1 107 ? 3.545 -9.488 -3.542 1.00 96.94 107 GLU A C 1
ATOM 869 O O . GLU A 1 107 ? 4.619 -9.443 -4.147 1.00 96.94 107 GLU A O 1
ATOM 874 N N . LEU A 1 108 ? 3.472 -9.375 -2.210 1.00 94.56 108 LEU A N 1
ATOM 875 C CA . LEU A 1 108 ? 4.646 -9.224 -1.350 1.00 94.56 108 LEU A CA 1
ATOM 876 C C . LEU A 1 108 ? 5.571 -10.446 -1.430 1.00 94.56 108 LEU A C 1
ATOM 878 O O . LEU A 1 108 ? 6.789 -10.277 -1.472 1.00 94.56 108 LEU A O 1
ATOM 882 N N . GLU A 1 109 ? 4.995 -11.649 -1.478 1.00 94.50 109 GLU A N 1
ATOM 883 C CA . GLU A 1 109 ? 5.739 -12.905 -1.613 1.00 94.50 109 GLU A CA 1
ATOM 884 C C . GLU A 1 109 ? 6.271 -13.114 -3.037 1.00 94.50 109 GLU A C 1
ATOM 886 O O . GLU A 1 109 ? 7.384 -13.601 -3.222 1.00 94.50 109 GLU A O 1
ATOM 891 N N . ALA A 1 110 ? 5.498 -12.729 -4.056 1.00 93.50 110 ALA A N 1
ATOM 892 C CA . ALA A 1 110 ? 5.883 -12.917 -5.451 1.00 93.50 110 ALA A CA 1
ATOM 893 C C . ALA A 1 110 ? 7.036 -12.001 -5.893 1.00 93.50 110 ALA A C 1
ATOM 895 O O . ALA A 1 110 ? 7.840 -12.402 -6.735 1.00 93.50 110 ALA A O 1
ATOM 896 N N . PHE A 1 111 ? 7.111 -10.777 -5.359 1.00 92.94 111 PHE A N 1
ATOM 897 C CA . PHE A 1 111 ? 8.043 -9.759 -5.851 1.00 92.94 111 PHE A CA 1
ATOM 898 C C . PHE A 1 111 ? 8.977 -9.200 -4.780 1.00 92.94 111 PHE A C 1
ATOM 900 O O . PHE A 1 111 ? 10.197 -9.344 -4.865 1.00 92.94 111 PHE A O 1
ATOM 907 N N . ASN A 1 112 ? 8.424 -8.458 -3.824 1.00 87.88 112 ASN A N 1
ATOM 908 C CA . ASN A 1 112 ? 9.194 -7.634 -2.901 1.00 87.88 112 ASN A CA 1
ATOM 909 C C . ASN A 1 112 ? 8.355 -7.355 -1.648 1.00 87.88 112 ASN A C 1
ATOM 911 O O . ASN A 1 112 ? 7.233 -6.869 -1.797 1.00 87.88 112 ASN A O 1
ATOM 915 N N . PRO A 1 113 ? 8.905 -7.530 -0.429 1.00 87.50 113 PRO A N 1
ATOM 916 C CA . PRO A 1 113 ? 8.195 -7.290 0.830 1.00 87.50 113 PRO A CA 1
ATOM 917 C C . PRO A 1 113 ? 7.835 -5.812 1.106 1.00 87.50 113 PRO A C 1
ATOM 919 O O . PRO A 1 113 ? 7.268 -5.508 2.154 1.00 87.50 113 PRO A O 1
ATOM 922 N N . ARG A 1 114 ? 8.164 -4.871 0.210 1.00 89.44 114 ARG A N 1
ATOM 923 C CA . ARG A 1 114 ? 7.754 -3.457 0.295 1.00 89.44 114 ARG A CA 1
ATOM 924 C C . ARG A 1 114 ? 6.296 -3.281 -0.113 1.00 89.44 114 ARG A C 1
ATOM 926 O O . ARG A 1 114 ? 5.988 -3.152 -1.294 1.00 89.44 114 ARG A O 1
ATOM 933 N N . ASP A 1 115 ? 5.424 -3.189 0.876 1.00 87.25 115 ASP A N 1
ATOM 934 C CA . ASP A 1 115 ? 3.972 -3.029 0.733 1.00 87.25 115 ASP A CA 1
ATOM 935 C C . ASP A 1 115 ? 3.510 -1.745 0.025 1.00 87.25 115 ASP A C 1
ATOM 937 O O . ASP A 1 115 ? 2.430 -1.735 -0.567 1.00 87.25 115 ASP A O 1
ATOM 941 N N . GLN A 1 116 ? 4.334 -0.696 -0.001 1.00 93.50 116 GLN A N 1
ATOM 942 C CA . GLN A 1 116 ? 4.034 0.554 -0.709 1.00 93.50 116 GLN A CA 1
ATOM 943 C C . GLN A 1 116 ? 3.859 0.367 -2.225 1.00 93.50 116 GLN A C 1
ATOM 945 O O . GLN A 1 116 ? 3.114 1.110 -2.859 1.00 93.50 116 GLN A O 1
ATOM 950 N N . LEU A 1 117 ? 4.534 -0.628 -2.809 1.00 94.88 117 LEU A N 1
ATOM 951 C CA . LEU A 1 117 ? 4.554 -0.864 -4.253 1.00 94.88 117 LEU A CA 1
ATOM 952 C C . LEU A 1 117 ? 3.310 -1.606 -4.773 1.00 94.88 117 LEU A C 1
ATOM 954 O O . LEU A 1 117 ? 2.694 -1.129 -5.724 1.00 94.88 117 LEU A O 1
ATOM 958 N N . PRO A 1 118 ? 2.888 -2.747 -4.190 1.00 96.69 118 PRO A N 1
ATOM 959 C CA . PRO A 1 118 ? 1.682 -3.438 -4.641 1.00 96.69 118 PRO A CA 1
ATOM 960 C C . PRO A 1 118 ? 0.380 -2.725 -4.272 1.00 96.69 118 PRO A C 1
ATOM 962 O O . PRO A 1 118 ? -0.653 -3.049 -4.853 1.00 96.69 118 PRO A O 1
ATOM 965 N N . PHE A 1 119 ? 0.394 -1.777 -3.328 1.00 96.81 119 PHE A N 1
ATOM 966 C CA . PHE A 1 119 ? -0.827 -1.215 -2.743 1.00 96.81 119 PHE A CA 1
ATOM 967 C C . PHE A 1 119 ? -1.841 -0.722 -3.781 1.00 96.81 119 PHE A C 1
ATOM 969 O O . PHE A 1 119 ? -2.978 -1.196 -3.803 1.00 96.81 119 PHE A O 1
ATOM 976 N N . ALA A 1 120 ? -1.438 0.202 -4.656 1.00 96.38 120 ALA A N 1
ATOM 977 C CA . ALA A 1 120 ? -2.340 0.764 -5.657 1.00 96.38 120 ALA A CA 1
ATOM 978 C C . ALA A 1 120 ? -2.777 -0.277 -6.687 1.00 96.38 120 ALA A C 1
ATOM 980 O O . ALA A 1 120 ? -3.952 -0.323 -7.042 1.00 96.38 120 ALA A O 1
ATOM 981 N N . TYR A 1 121 ? -1.863 -1.158 -7.104 1.00 97.31 121 TYR A N 1
ATOM 982 C CA . TYR A 1 121 ? -2.169 -2.242 -8.033 1.00 97.31 121 TYR A CA 1
ATOM 983 C C . TYR A 1 121 ? -3.263 -3.165 -7.477 1.00 97.31 121 TYR A C 1
ATOM 985 O O . TYR A 1 121 ? -4.298 -3.359 -8.114 1.00 97.31 121 TYR A O 1
ATOM 993 N N . VAL A 1 122 ? -3.093 -3.665 -6.251 1.00 97.25 122 VAL A N 1
ATOM 994 C CA . VAL A 1 122 ? -4.071 -4.547 -5.601 1.00 97.25 122 VAL A CA 1
ATOM 995 C C . VAL A 1 122 ? -5.392 -3.817 -5.359 1.00 97.25 122 VAL A C 1
ATOM 997 O O . VAL A 1 122 ? -6.453 -4.330 -5.719 1.00 97.25 122 VAL A O 1
ATOM 1000 N N . ARG A 1 123 ? -5.350 -2.602 -4.801 1.00 95.62 123 ARG A N 1
ATOM 1001 C CA . ARG A 1 123 ? -6.537 -1.772 -4.529 1.00 95.62 123 ARG A CA 1
ATOM 1002 C C . ARG A 1 123 ? -7.355 -1.518 -5.803 1.00 95.62 123 ARG A C 1
ATOM 1004 O O . ARG A 1 123 ? -8.582 -1.67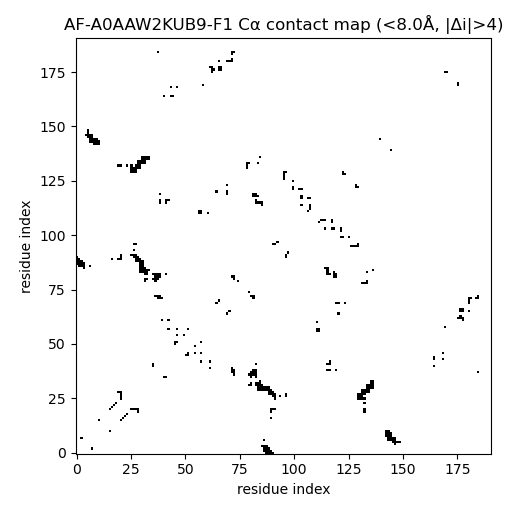7 -5.817 1.00 95.62 123 ARG A O 1
ATOM 1011 N N . ASP A 1 124 ? -6.681 -1.171 -6.895 1.00 95.06 124 ASP A N 1
ATOM 1012 C CA . ASP A 1 124 ? -7.324 -0.793 -8.155 1.00 95.06 124 ASP A CA 1
ATOM 1013 C C . ASP A 1 124 ? -7.792 -2.015 -8.963 1.00 95.06 124 ASP A C 1
ATOM 1015 O O . ASP A 1 124 ? -8.724 -1.887 -9.759 1.00 95.06 124 ASP A O 1
ATOM 1019 N N . LYS A 1 125 ? -7.270 -3.222 -8.707 1.00 94.81 125 LYS A N 1
ATOM 1020 C CA . LYS A 1 125 ? -7.718 -4.468 -9.364 1.00 94.81 125 LYS A CA 1
ATOM 1021 C C . LYS A 1 125 ? -8.728 -5.290 -8.570 1.00 94.81 125 LYS A C 1
ATOM 1023 O O . LYS A 1 125 ? -9.511 -6.025 -9.164 1.00 94.81 125 LYS A O 1
ATOM 1028 N N . MET A 1 126 ? -8.764 -5.147 -7.252 1.00 94.50 126 MET A N 1
ATOM 1029 C CA . MET A 1 126 ? -9.664 -5.916 -6.396 1.00 94.50 126 MET A CA 1
ATOM 1030 C C . MET A 1 126 ? -11.150 -5.592 -6.649 1.00 94.50 126 MET A C 1
ATOM 1032 O O . MET A 1 126 ? -11.511 -4.452 -6.961 1.00 94.50 126 MET A O 1
ATOM 1036 N N . SER A 1 127 ? -12.016 -6.593 -6.454 1.00 92.12 127 SER A N 1
ATOM 1037 C CA . SER A 1 127 ? -13.471 -6.451 -6.337 1.00 92.12 127 SER A CA 1
ATOM 1038 C C . SER A 1 127 ? -13.988 -7.303 -5.163 1.00 92.12 127 SER A C 1
ATOM 1040 O O . SER A 1 127 ? -13.580 -8.461 -5.054 1.00 92.12 127 SER A O 1
ATOM 1042 N N . PRO A 1 128 ? -14.868 -6.785 -4.282 1.00 91.94 128 PRO A N 1
ATOM 1043 C CA . PRO A 1 128 ? -15.386 -5.415 -4.251 1.00 91.94 128 PRO A CA 1
ATOM 1044 C C . PRO A 1 128 ? -14.306 -4.388 -3.877 1.00 91.94 128 PRO A C 1
ATOM 1046 O O . PRO A 1 128 ? -13.288 -4.729 -3.278 1.00 91.94 128 PRO A O 1
ATOM 1049 N N . LYS A 1 129 ? -14.534 -3.120 -4.241 1.00 92.62 129 LYS A N 1
ATOM 1050 C CA . LYS A 1 129 ? -13.653 -2.008 -3.859 1.00 92.62 129 LYS A CA 1
ATOM 1051 C C . LYS A 1 129 ? -13.726 -1.743 -2.359 1.00 92.62 129 LYS A C 1
ATOM 1053 O O . LYS A 1 129 ? -14.793 -1.870 -1.765 1.00 92.62 129 LYS A O 1
ATOM 1058 N N . LEU A 1 130 ? -12.594 -1.357 -1.774 1.00 93.81 130 LEU A N 1
ATOM 1059 C CA . LEU A 1 130 ? -12.514 -0.946 -0.375 1.00 93.81 130 LEU A CA 1
ATOM 1060 C C . LEU A 1 130 ? -12.749 0.553 -0.235 1.00 93.81 130 LEU A C 1
ATOM 1062 O O . LEU A 1 130 ? -12.171 1.340 -0.981 1.00 93.81 130 LEU A O 1
ATOM 1066 N N . ASN A 1 131 ? -13.502 0.963 0.778 1.00 95.00 131 ASN A N 1
ATOM 1067 C CA . ASN A 1 131 ? -13.470 2.350 1.220 1.00 95.00 131 ASN A CA 1
ATOM 1068 C C . ASN A 1 131 ? -12.289 2.539 2.187 1.00 95.00 131 ASN A C 1
ATOM 1070 O O . ASN A 1 131 ? -12.208 1.836 3.197 1.00 95.00 131 ASN A O 1
ATOM 1074 N N . ILE A 1 132 ? -11.355 3.440 1.873 1.00 95.69 132 ILE A N 1
ATOM 1075 C CA . ILE A 1 132 ? -10.096 3.597 2.618 1.00 95.69 132 ILE A CA 1
ATOM 1076 C C . ILE A 1 132 ? -9.952 5.046 3.072 1.00 95.69 132 ILE A C 1
ATOM 1078 O O . ILE A 1 132 ? -9.888 5.954 2.249 1.00 95.69 132 ILE A O 1
ATOM 1082 N N . ASN A 1 133 ? -9.828 5.245 4.381 1.00 95.50 133 ASN A N 1
ATOM 1083 C CA . ASN A 1 133 ? -9.425 6.517 4.964 1.00 95.50 133 ASN A CA 1
ATOM 1084 C C . ASN A 1 133 ? -7.893 6.604 4.999 1.00 95.50 133 ASN A C 1
ATOM 1086 O O . ASN A 1 133 ? -7.242 5.877 5.753 1.00 95.50 133 ASN A O 1
ATOM 1090 N N . MET A 1 134 ? -7.318 7.490 4.187 1.00 94.12 134 MET A N 1
ATOM 1091 C CA . MET A 1 134 ? -5.877 7.733 4.172 1.00 94.12 134 MET A CA 1
ATOM 1092 C C . MET A 1 134 ? -5.536 9.022 4.919 1.00 94.12 134 MET A C 1
ATOM 1094 O O . MET A 1 134 ? -5.756 10.119 4.404 1.00 94.12 134 MET A O 1
ATOM 1098 N N . PHE A 1 135 ? -4.976 8.895 6.120 1.00 90.94 135 PHE A N 1
ATOM 1099 C CA . PHE A 1 135 ? -4.673 10.032 6.991 1.00 90.94 135 PHE A CA 1
ATOM 1100 C C . PHE A 1 135 ? -3.186 10.407 6.953 1.00 90.94 135 PHE A C 1
ATOM 1102 O O . PHE A 1 135 ? -2.328 9.614 6.574 1.00 90.94 135 PHE A O 1
ATOM 1109 N N . VAL A 1 136 ? -2.876 11.655 7.293 1.00 85.81 136 VAL A N 1
ATOM 1110 C CA . VAL A 1 136 ? -1.506 12.179 7.236 1.00 85.81 136 VAL A CA 1
ATOM 1111 C C . VAL A 1 136 ? -0.642 11.678 8.397 1.00 85.81 136 VAL A C 1
ATOM 1113 O O . VAL A 1 136 ? -1.159 11.375 9.473 1.00 85.81 136 VAL A O 1
ATOM 1116 N N . VAL A 1 137 ? 0.673 11.607 8.183 1.00 72.69 137 VAL A N 1
ATOM 1117 C CA . VAL A 1 137 ? 1.653 11.102 9.162 1.00 72.69 137 VAL A CA 1
ATOM 1118 C C . VAL A 1 137 ? 1.663 11.932 10.448 1.00 72.69 137 VAL A C 1
ATOM 1120 O O . VAL A 1 137 ? 1.905 11.382 11.512 1.00 72.69 137 VAL A O 1
ATOM 1123 N N . GLU A 1 138 ? 1.310 13.216 10.414 1.00 69.81 138 GLU A N 1
ATOM 1124 C CA . GLU A 1 138 ? 1.224 14.070 11.608 1.00 69.81 138 GLU A CA 1
ATOM 1125 C C . GLU A 1 138 ? 0.180 13.562 12.615 1.00 69.81 138 GLU A C 1
ATOM 1127 O O . GLU A 1 138 ? 0.310 13.790 13.818 1.00 69.81 138 GLU A O 1
ATOM 1132 N N . VAL A 1 139 ? -0.836 12.818 12.157 1.00 68.06 139 VAL A N 1
ATOM 1133 C CA . VAL A 1 139 ? -1.760 12.123 13.065 1.00 68.06 139 VAL A CA 1
ATOM 1134 C C . VAL A 1 139 ? -0.990 11.099 13.904 1.00 68.06 139 VAL A C 1
ATOM 1136 O O . VAL A 1 139 ? -1.307 10.939 15.079 1.00 68.06 139 VAL A O 1
ATOM 1139 N N . PHE A 1 140 ? 0.059 10.458 13.370 1.00 67.88 140 PHE A N 1
ATOM 1140 C CA . PHE A 1 140 ? 0.915 9.560 14.154 1.00 67.88 140 PHE A CA 1
ATOM 1141 C C . PHE A 1 140 ? 1.651 10.223 15.270 1.00 67.88 140 PHE A C 1
ATOM 1143 O O . PHE A 1 140 ? 1.674 9.655 16.355 1.00 67.88 140 PHE A O 1
ATOM 1150 N N . GLU A 1 141 ? 2.211 11.399 15.032 1.00 68.44 141 GLU A N 1
ATOM 1151 C CA . GLU A 1 141 ? 2.964 12.112 16.059 1.00 68.44 141 GLU A CA 1
ATOM 1152 C C . GLU A 1 141 ? 2.094 12.413 17.290 1.00 68.44 141 GLU A C 1
ATOM 1154 O O . GLU A 1 141 ? 2.603 12.561 18.399 1.00 68.44 141 GLU A O 1
ATOM 1159 N N . GLN A 1 142 ? 0.769 12.445 17.112 1.00 73.62 142 GLN A N 1
ATOM 1160 C CA . GLN A 1 142 ? -0.205 12.630 18.185 1.00 73.62 142 GLN A CA 1
ATOM 1161 C C . GLN A 1 142 ? -0.671 11.314 18.827 1.00 73.62 142 GLN A C 1
ATOM 1163 O O . GLN A 1 142 ? -1.151 11.339 19.961 1.00 73.62 142 GLN A O 1
ATOM 1168 N N . VAL A 1 143 ? -0.575 10.175 18.126 1.00 77.69 143 VAL A N 1
ATOM 1169 C CA . VAL A 1 143 ? -1.160 8.895 18.577 1.00 77.69 143 VAL A CA 1
ATOM 1170 C C . VAL A 1 143 ? -0.138 7.833 18.973 1.00 77.69 143 VAL A C 1
ATOM 1172 O O . VAL A 1 143 ? -0.473 6.897 19.707 1.00 77.69 143 VAL A O 1
ATOM 1175 N N . ALA A 1 144 ? 1.104 7.971 18.517 1.00 78.94 144 ALA A N 1
ATOM 1176 C CA . ALA A 1 144 ? 2.189 7.039 18.760 1.00 78.94 144 ALA A CA 1
ATOM 1177 C C . ALA A 1 144 ? 3.526 7.770 18.937 1.00 78.94 144 ALA A C 1
ATOM 1179 O O . ALA A 1 144 ? 3.784 8.807 18.334 1.00 78.94 144 ALA A O 1
ATOM 1180 N N . VAL A 1 145 ? 4.400 7.193 19.756 1.00 80.44 145 VAL A N 1
ATOM 1181 C CA . VAL A 1 145 ? 5.778 7.660 19.942 1.00 80.44 145 VAL A CA 1
ATOM 1182 C C . VAL A 1 145 ? 6.752 6.675 19.309 1.00 80.44 145 VAL A C 1
ATOM 1184 O O . VAL A 1 145 ? 6.524 5.464 19.336 1.00 80.44 145 VAL A O 1
ATOM 1187 N N . GLU A 1 146 ? 7.849 7.184 18.746 1.00 77.00 146 GLU A N 1
ATOM 1188 C CA . GLU A 1 146 ? 8.919 6.337 18.218 1.00 77.00 146 GLU A CA 1
ATOM 1189 C C . GLU A 1 146 ? 9.581 5.561 19.370 1.00 77.00 146 GLU A C 1
ATOM 1191 O O . GLU A 1 146 ? 10.261 6.120 20.235 1.00 77.00 146 GLU A O 1
ATOM 1196 N N . TYR A 1 147 ? 9.39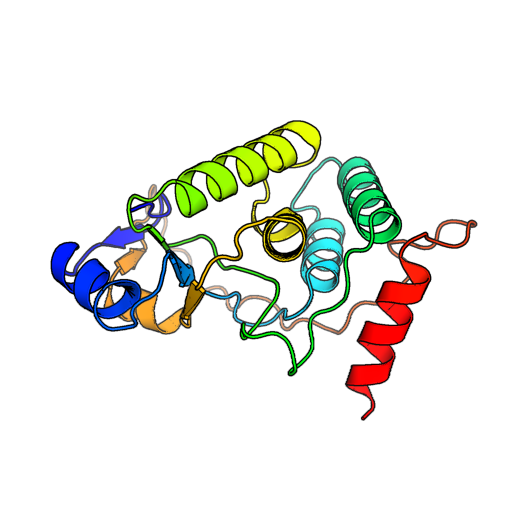3 4.248 19.374 1.00 68.69 147 TYR A N 1
ATOM 1197 C CA . TYR A 1 147 ? 10.051 3.317 20.265 1.00 68.69 147 TYR A CA 1
ATOM 1198 C C . TYR A 1 147 ? 11.429 2.950 19.710 1.00 68.69 147 TYR A C 1
ATOM 1200 O O . TYR A 1 147 ? 11.584 2.138 18.792 1.00 68.69 147 TYR A O 1
ATOM 1208 N N . ARG A 1 148 ? 12.468 3.562 20.280 1.00 63.31 148 ARG A N 1
ATOM 1209 C CA . ARG A 1 148 ? 13.857 3.313 19.883 1.00 63.31 148 ARG A CA 1
ATOM 1210 C C . ARG A 1 148 ? 14.389 2.042 20.530 1.00 63.31 148 ARG A C 1
ATOM 1212 O O . ARG A 1 148 ? 14.927 2.067 21.636 1.00 63.31 148 ARG A O 1
ATOM 1219 N N . HIS A 1 149 ? 14.313 0.939 19.791 1.00 56.94 149 HIS A N 1
ATOM 1220 C CA . HIS A 1 149 ? 15.116 -0.250 20.067 1.00 56.94 149 HIS A CA 1
ATOM 1221 C C . HIS A 1 149 ? 16.591 0.119 19.826 1.00 56.94 149 HIS A C 1
ATOM 1223 O O . HIS A 1 149 ? 17.029 0.184 18.680 1.00 56.94 149 HIS A O 1
ATOM 1229 N N . ASN A 1 150 ? 17.340 0.389 20.904 1.00 50.12 150 ASN A N 1
ATOM 1230 C CA . ASN A 1 150 ? 18.748 0.838 20.970 1.00 50.12 150 ASN A CA 1
ATOM 1231 C C . ASN A 1 150 ? 18.966 2.367 21.002 1.00 50.12 150 ASN A C 1
ATOM 1233 O O . ASN A 1 150 ? 19.219 3.019 19.990 1.00 50.12 150 ASN A O 1
ATOM 1237 N N . LEU A 1 151 ? 18.985 2.940 22.210 1.00 49.44 151 LEU A N 1
ATOM 1238 C CA . LEU A 1 151 ? 19.502 4.288 22.461 1.00 49.44 151 LEU A CA 1
ATOM 1239 C C . LEU A 1 151 ? 21.023 4.344 22.215 1.00 49.44 151 LEU A C 1
ATOM 1241 O O . LEU A 1 151 ? 21.823 4.041 23.098 1.00 49.44 151 LEU A O 1
ATOM 1245 N N . LYS A 1 152 ? 21.434 4.832 21.045 1.00 45.59 152 LYS A N 1
ATOM 1246 C CA . LYS A 1 152 ? 22.553 5.782 20.973 1.00 45.59 152 LYS A CA 1
ATOM 1247 C C . LYS A 1 152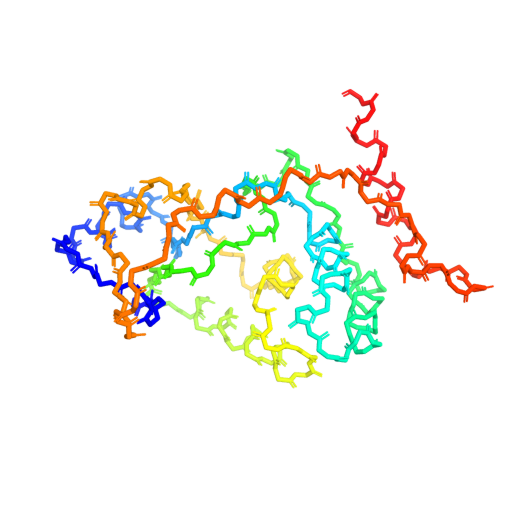 ? 21.975 7.119 20.524 1.00 45.59 152 LYS A C 1
ATOM 1249 O O . LYS A 1 152 ? 21.320 7.189 19.489 1.00 45.59 152 LYS A O 1
ATOM 1254 N N . GLN A 1 153 ? 22.164 8.160 21.334 1.00 46.88 153 GLN A N 1
ATOM 1255 C CA . GLN A 1 153 ? 21.743 9.521 21.000 1.00 46.88 153 GLN A CA 1
ATOM 1256 C C . GLN A 1 153 ? 22.472 9.979 19.727 1.00 46.88 153 GLN A C 1
ATOM 1258 O O . GLN A 1 153 ? 23.662 10.276 19.762 1.00 46.88 153 GLN A O 1
ATOM 1263 N N . GLY A 1 154 ? 21.759 10.014 18.604 1.00 41.47 154 GLY A N 1
ATOM 1264 C CA . GLY A 1 154 ? 22.199 10.609 17.345 1.00 41.47 154 GLY A CA 1
ATOM 1265 C C . GLY A 1 154 ? 21.062 11.465 16.800 1.00 41.47 154 GLY A C 1
ATOM 1266 O O . GLY A 1 154 ? 19.922 11.008 16.763 1.00 41.47 154 GLY A O 1
ATOM 1267 N N . GLY A 1 155 ? 21.363 12.729 16.501 1.00 39.47 155 GLY A N 1
ATOM 1268 C CA . GLY A 1 155 ? 20.393 13.792 16.244 1.00 39.47 155 GLY A CA 1
ATOM 1269 C C . GLY A 1 155 ? 19.450 13.563 15.062 1.00 39.47 155 GLY A C 1
ATOM 1270 O O . GLY A 1 155 ? 19.680 12.722 14.197 1.00 39.47 155 GLY A O 1
ATOM 1271 N N . VAL A 1 156 ? 18.382 14.363 15.058 1.00 44.09 156 VAL A N 1
ATOM 1272 C CA . VAL A 1 156 ? 17.352 14.447 14.017 1.00 44.09 156 VAL A CA 1
ATOM 1273 C C . VAL A 1 156 ? 18.014 14.708 12.662 1.00 44.09 156 VAL A C 1
ATOM 1275 O O . VAL A 1 156 ? 18.396 15.832 12.341 1.00 44.09 156 VAL A O 1
ATOM 1278 N N . GLY A 1 157 ? 18.185 13.650 11.873 1.00 38.38 157 GLY A N 1
ATOM 1279 C CA . GLY A 1 157 ? 18.586 13.752 10.480 1.00 38.38 157 GLY A CA 1
ATOM 1280 C C . GLY A 1 157 ? 17.376 14.157 9.653 1.00 38.38 157 GLY A C 1
ATOM 1281 O O . GLY A 1 157 ? 16.519 13.325 9.369 1.00 38.38 157 GLY A O 1
ATOM 1282 N N . VAL A 1 158 ? 17.302 15.431 9.270 1.00 43.78 158 VAL A N 1
ATOM 1283 C CA . VAL A 1 158 ? 16.388 15.889 8.219 1.00 43.78 158 VAL A CA 1
ATOM 1284 C C . VAL A 1 158 ? 16.722 15.095 6.956 1.00 43.78 158 VAL A C 1
ATOM 1286 O O . VAL A 1 158 ? 17.846 15.168 6.453 1.00 43.78 158 VAL A O 1
ATOM 1289 N N . GLY A 1 159 ? 15.767 14.291 6.483 1.00 41.53 159 GLY A N 1
ATOM 1290 C CA . GLY A 1 159 ? 15.912 13.527 5.246 1.00 41.53 159 GLY A CA 1
ATOM 1291 C C . GLY A 1 159 ? 16.252 14.453 4.066 1.00 41.53 159 GLY A C 1
ATOM 1292 O O . GLY A 1 159 ? 15.815 15.607 4.050 1.00 41.53 159 GLY A O 1
ATOM 1293 N N . PRO A 1 160 ? 17.044 13.999 3.077 1.00 41.59 160 PRO A N 1
ATOM 1294 C CA . PRO A 1 160 ? 17.438 14.853 1.965 1.00 41.59 160 PRO A CA 1
ATOM 1295 C C . PRO A 1 160 ? 16.214 15.326 1.172 1.00 41.59 160 PRO A C 1
ATOM 1297 O O . PRO A 1 160 ? 15.317 14.535 0.880 1.00 41.59 160 PRO A O 1
ATOM 1300 N N . LYS A 1 161 ? 16.213 16.605 0.768 1.00 41.16 161 LYS A N 1
ATOM 1301 C CA . LYS A 1 161 ? 15.258 17.140 -0.213 1.00 41.16 161 LYS A CA 1
ATOM 1302 C C . LYS A 1 161 ? 15.317 16.306 -1.495 1.00 41.16 161 LYS A C 1
ATOM 1304 O O . LYS A 1 161 ? 16.394 16.077 -2.048 1.00 41.16 161 LYS A O 1
ATOM 1309 N N . VAL A 1 162 ? 14.151 15.851 -1.942 1.00 46.84 162 VAL A N 1
ATOM 1310 C CA . VAL A 1 162 ? 13.995 14.970 -3.100 1.00 46.84 162 VAL A CA 1
ATOM 1311 C C . VAL A 1 162 ? 13.932 15.821 -4.371 1.00 46.84 162 VAL A C 1
ATOM 1313 O O . VAL A 1 162 ? 13.099 16.715 -4.472 1.00 46.84 162 VAL A O 1
ATOM 1316 N N . ASN A 1 163 ? 14.810 15.548 -5.339 1.00 44.16 163 ASN A N 1
ATOM 1317 C CA . ASN A 1 163 ? 14.683 16.066 -6.704 1.00 44.16 163 ASN A CA 1
ATOM 1318 C C . ASN A 1 163 ? 13.816 15.098 -7.527 1.00 44.16 163 ASN A C 1
ATOM 1320 O O . ASN A 1 163 ? 13.987 13.883 -7.388 1.00 44.16 163 ASN A O 1
ATOM 1324 N N . MET A 1 164 ? 12.948 15.632 -8.398 1.00 45.78 164 MET A N 1
ATOM 1325 C CA . MET A 1 164 ? 12.149 14.864 -9.369 1.00 45.78 164 MET A CA 1
ATOM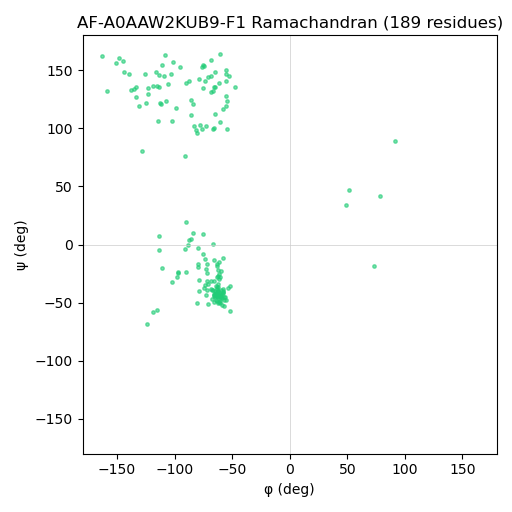 1326 C C . MET A 1 164 ? 13.013 13.847 -10.133 1.00 45.78 164 MET A C 1
ATOM 1328 O O . MET A 1 164 ? 14.135 14.151 -10.545 1.00 45.78 164 MET A O 1
ATOM 1332 N N . ALA A 1 165 ? 12.496 12.627 -10.278 1.00 47.53 165 ALA A N 1
ATOM 1333 C CA . ALA A 1 165 ? 13.197 11.509 -10.903 1.00 47.53 165 ALA A CA 1
ATOM 1334 C C . ALA A 1 165 ? 13.179 11.594 -12.441 1.00 47.53 165 ALA A C 1
ATOM 1336 O O . ALA A 1 165 ? 12.173 11.979 -13.034 1.00 47.53 165 ALA A O 1
ATOM 1337 N N . THR A 1 166 ? 14.289 11.198 -13.073 1.00 51.97 166 THR A N 1
ATOM 1338 C CA . THR A 1 166 ? 14.418 11.008 -14.527 1.00 51.97 166 THR A CA 1
ATOM 1339 C C . THR A 1 166 ? 14.181 9.540 -14.917 1.00 51.97 166 THR A C 1
ATOM 1341 O O . THR A 1 166 ? 14.421 8.628 -14.125 1.00 51.97 166 THR A O 1
ATOM 1344 N N . SER A 1 167 ? 13.716 9.314 -16.151 1.00 53.06 167 SER A N 1
ATOM 1345 C CA . SER A 1 167 ? 13.296 8.027 -16.748 1.00 53.06 167 SER A CA 1
ATOM 1346 C C . SER A 1 167 ? 14.345 6.909 -16.786 1.00 53.06 167 SER A C 1
ATOM 1348 O O . SER A 1 167 ? 14.009 5.760 -17.085 1.00 53.06 167 SER A O 1
ATOM 1350 N N . ASP A 1 168 ? 15.612 7.221 -16.516 1.00 55.75 168 ASP A N 1
ATOM 1351 C CA . ASP A 1 168 ? 16.760 6.358 -16.831 1.00 55.75 168 ASP A CA 1
ATOM 1352 C C . ASP A 1 168 ? 16.776 5.035 -16.047 1.00 55.75 168 ASP A C 1
ATOM 1354 O O . ASP A 1 168 ? 17.502 4.109 -16.397 1.00 55.75 168 ASP A O 1
ATOM 1358 N N . TRP A 1 169 ? 15.955 4.906 -15.000 1.00 58.19 169 TRP A N 1
ATOM 1359 C CA . TRP A 1 169 ? 15.832 3.667 -14.227 1.00 58.19 169 TRP A CA 1
ATOM 1360 C C . TRP A 1 169 ? 15.089 2.543 -14.981 1.00 58.19 169 TRP A C 1
ATOM 1362 O O . TRP A 1 169 ? 15.408 1.365 -14.804 1.00 58.19 169 TRP A O 1
ATOM 1372 N N . LEU A 1 170 ? 14.135 2.883 -15.856 1.00 59.19 170 LEU A N 1
ATOM 1373 C CA . LEU A 1 170 ? 13.369 1.903 -16.643 1.00 59.19 170 LEU A CA 1
ATOM 1374 C C . LEU A 1 170 ? 13.928 1.722 -18.061 1.00 59.19 170 LEU A C 1
ATOM 1376 O O . LEU A 1 170 ? 13.845 0.626 -18.625 1.00 59.19 170 LEU A O 1
ATOM 1380 N N . ALA A 1 171 ? 14.561 2.755 -18.615 1.00 50.97 171 ALA A N 1
ATOM 1381 C CA . ALA A 1 171 ? 15.092 2.748 -19.970 1.00 50.97 171 ALA A CA 1
ATOM 1382 C C . ALA A 1 171 ? 16.458 2.047 -20.038 1.00 50.97 171 ALA A C 1
ATOM 1384 O O . ALA A 1 171 ? 17.497 2.636 -19.765 1.00 50.97 171 ALA A O 1
ATOM 1385 N N . ASN A 1 172 ? 16.466 0.779 -20.448 1.00 50.09 172 ASN A N 1
ATOM 1386 C CA . ASN A 1 172 ? 17.689 0.116 -20.896 1.00 50.09 172 ASN A CA 1
ATOM 1387 C C . ASN A 1 172 ? 17.411 -0.507 -22.272 1.00 50.09 172 ASN A C 1
ATOM 1389 O O . ASN A 1 172 ? 17.055 -1.676 -22.376 1.00 50.09 172 ASN A O 1
ATOM 1393 N N . GLY A 1 173 ? 17.469 0.317 -23.322 1.00 51.06 173 GLY A N 1
ATOM 1394 C CA . GLY A 1 173 ? 17.474 -0.104 -24.733 1.00 51.06 173 GLY A CA 1
ATOM 1395 C C . GLY A 1 173 ? 16.163 -0.625 -25.349 1.00 51.06 173 GLY A C 1
ATOM 1396 O O . GLY A 1 173 ? 16.051 -0.610 -26.571 1.00 51.06 173 GLY A O 1
ATOM 1397 N N . SER A 1 174 ? 15.169 -1.041 -24.558 1.00 58.53 174 SER A N 1
ATOM 1398 C CA . SER A 1 174 ? 13.820 -1.414 -25.019 1.00 58.53 174 SER A CA 1
ATOM 1399 C C . SER A 1 174 ? 12.765 -0.429 -24.507 1.00 58.53 174 SER A C 1
ATOM 1401 O O . SER A 1 174 ? 12.888 0.057 -23.381 1.00 58.53 174 SER A O 1
ATOM 1403 N N . SER A 1 175 ? 11.716 -0.171 -25.299 1.00 71.06 175 SER A N 1
ATOM 1404 C CA . SER A 1 175 ? 10.518 0.550 -24.831 1.00 71.06 175 SER A CA 1
ATOM 1405 C C . SER A 1 175 ? 9.969 -0.162 -23.588 1.00 71.06 175 SER A C 1
ATOM 1407 O O . SER A 1 175 ? 9.780 -1.381 -23.589 1.00 71.06 175 SER A O 1
ATOM 1409 N N . SER A 1 176 ? 9.848 0.584 -22.490 1.00 84.31 176 SER A N 1
ATOM 1410 C CA . SER A 1 176 ? 9.334 0.084 -21.213 1.00 84.31 176 SER A CA 1
ATOM 1411 C C . SER A 1 176 ? 7.824 -0.105 -21.325 1.00 84.31 176 SER A C 1
ATOM 1413 O O . SER A 1 176 ? 7.132 0.757 -21.865 1.00 84.31 176 SER A O 1
ATOM 1415 N N . LYS A 1 177 ? 7.274 -1.175 -20.745 1.00 91.88 177 LYS A N 1
ATOM 1416 C CA . LYS A 1 177 ? 5.817 -1.369 -20.654 1.00 91.88 177 LYS A CA 1
ATOM 1417 C C . LYS A 1 177 ? 5.149 -0.276 -19.818 1.00 91.88 177 LYS A C 1
ATOM 1419 O O . LYS A 1 177 ? 3.950 -0.047 -19.929 1.00 91.88 177 LYS A O 1
ATOM 1424 N N . CYS A 1 178 ? 5.932 0.433 -19.007 1.00 93.38 178 CYS A N 1
ATOM 1425 C CA . CYS A 1 178 ? 5.494 1.582 -18.227 1.00 93.38 178 CYS A CA 1
ATOM 1426 C C . CYS A 1 178 ? 5.577 2.920 -18.970 1.00 93.38 178 CYS A C 1
ATOM 1428 O O . CYS A 1 178 ? 5.277 3.949 -18.369 1.00 93.38 178 CYS A O 1
ATOM 1430 N N . GLU A 1 179 ? 5.955 2.958 -20.250 1.00 91.56 179 GLU A N 1
ATOM 1431 C CA . GLU A 1 179 ? 6.077 4.214 -21.001 1.00 91.56 179 GLU A CA 1
ATOM 1432 C C . GLU A 1 179 ? 4.767 5.022 -20.996 1.00 91.56 179 GLU A C 1
ATOM 1434 O O . GLU A 1 179 ? 4.772 6.207 -20.667 1.00 91.56 179 GLU A O 1
ATOM 1439 N N . GLY A 1 180 ? 3.624 4.368 -21.228 1.00 91.19 180 GLY A N 1
ATOM 1440 C CA . GLY A 1 180 ? 2.310 5.019 -21.155 1.00 91.19 180 GLY A CA 1
ATOM 1441 C C . GLY A 1 180 ? 1.963 5.544 -19.756 1.00 91.19 180 GLY A C 1
ATOM 1442 O O . GLY A 1 180 ? 1.414 6.640 -19.625 1.00 91.19 180 GLY A O 1
ATOM 1443 N N . TYR A 1 181 ? 2.334 4.802 -18.707 1.00 94.00 181 TYR A N 1
ATOM 1444 C CA . TYR A 1 181 ? 2.175 5.245 -17.318 1.00 94.00 181 TYR A CA 1
ATOM 1445 C C . TYR A 1 181 ? 2.980 6.528 -17.071 1.00 94.00 181 TYR A C 1
ATOM 1447 O O . TYR A 1 181 ? 2.450 7.510 -16.551 1.00 94.00 181 TYR A O 1
ATOM 1455 N N . LEU A 1 182 ? 4.259 6.527 -17.455 1.00 92.31 182 LEU A N 1
ATOM 1456 C CA . LEU A 1 182 ? 5.177 7.644 -17.233 1.00 92.31 182 LEU A CA 1
ATOM 1457 C C . LEU A 1 182 ? 4.743 8.902 -17.990 1.00 92.31 182 LEU A C 1
ATOM 1459 O O . LEU A 1 182 ? 4.765 9.991 -17.422 1.00 92.31 182 LEU A O 1
ATOM 1463 N N . LEU A 1 183 ? 4.296 8.752 -19.239 1.00 91.62 183 LEU A N 1
ATOM 1464 C CA . LEU A 1 183 ? 3.790 9.863 -20.046 1.00 91.62 183 LEU A CA 1
ATOM 1465 C C . LEU A 1 183 ? 2.575 10.531 -19.398 1.00 91.62 183 LEU A C 1
ATOM 1467 O O . LEU A 1 183 ? 2.523 11.757 -19.324 1.00 91.62 183 LEU A O 1
ATOM 1471 N N . LYS A 1 184 ? 1.620 9.743 -18.890 1.00 91.31 184 LYS A N 1
ATOM 1472 C CA . LYS A 1 184 ? 0.437 10.274 -18.196 1.00 91.31 184 LYS A CA 1
ATOM 1473 C C . LYS A 1 184 ? 0.824 10.965 -16.883 1.00 91.31 184 LYS A C 1
ATOM 1475 O O . LYS A 1 184 ? 0.394 12.085 -16.640 1.00 91.31 184 LYS A O 1
ATOM 1480 N N . MET A 1 185 ? 1.707 10.350 -16.096 1.00 90.56 185 MET A N 1
ATOM 1481 C CA . MET A 1 185 ? 2.215 10.917 -14.841 1.00 90.56 185 MET A CA 1
ATOM 1482 C C . MET A 1 185 ? 2.933 12.268 -15.043 1.00 90.56 185 MET A C 1
ATOM 1484 O O . MET A 1 185 ? 2.691 13.220 -14.301 1.00 90.56 185 MET A O 1
ATOM 1488 N N . TRP A 1 186 ? 3.808 12.381 -16.048 1.00 84.81 186 TRP A N 1
ATOM 1489 C CA . TRP A 1 186 ? 4.541 13.626 -16.317 1.00 84.81 186 TRP A CA 1
ATOM 1490 C C . TRP A 1 186 ? 3.715 14.685 -17.049 1.00 84.81 186 TRP A C 1
ATOM 1492 O O . TRP A 1 186 ? 3.918 15.879 -16.827 1.00 84.81 186 TRP A O 1
ATOM 1502 N N . GLY A 1 187 ? 2.764 14.266 -17.885 1.00 75.62 187 GLY A N 1
ATOM 1503 C CA . GLY A 1 187 ? 1.819 15.170 -18.540 1.00 75.62 187 GLY A CA 1
ATOM 1504 C C . GLY A 1 187 ? 0.901 15.888 -17.547 1.00 75.62 187 GLY A C 1
ATOM 1505 O O . GLY A 1 187 ? 0.616 17.066 -17.732 1.00 75.62 187 GLY A O 1
ATOM 1506 N N . GLU A 1 188 ? 0.501 15.220 -16.460 1.00 59.06 188 GLU A N 1
ATOM 1507 C CA . GLU A 1 188 ? -0.300 15.823 -15.383 1.00 59.06 188 GLU A CA 1
ATOM 1508 C C . GLU A 1 188 ? 0.497 16.810 -14.512 1.00 59.06 188 GLU A C 1
ATOM 1510 O O . GLU A 1 188 ? -0.085 17.728 -13.945 1.00 59.06 188 GLU A O 1
ATOM 1515 N N . SER A 1 189 ? 1.828 16.692 -14.434 1.00 51.28 189 SER A N 1
ATOM 1516 C CA . SER A 1 189 ? 2.666 17.618 -13.646 1.00 51.28 189 SER A CA 1
ATOM 1517 C C . SER A 1 189 ? 2.955 18.954 -14.351 1.00 51.28 189 SER A C 1
ATOM 1519 O O . SER A 1 189 ? 3.602 19.820 -13.767 1.00 51.28 189 SER A O 1
ATOM 1521 N N . HIS A 1 190 ? 2.490 19.125 -15.595 1.00 41.69 190 HIS A N 1
ATOM 1522 C CA . HIS A 1 190 ? 2.664 20.336 -16.414 1.00 41.69 190 HIS A CA 1
ATOM 1523 C C . HIS A 1 190 ? 1.338 21.076 -16.700 1.00 41.69 190 HIS A C 1
ATOM 1525 O O . HIS A 1 190 ? 1.333 22.004 -17.513 1.00 41.69 190 HIS A O 1
ATOM 1531 N N . GLY A 1 191 ? 0.231 20.658 -16.073 1.00 33.44 191 GLY A N 1
ATOM 1532 C CA . GLY A 1 191 ? -1.117 21.221 -16.242 1.00 33.44 191 GLY A CA 1
ATOM 1533 C C . GLY A 1 191 ? -1.582 22.082 -15.077 1.00 33.44 191 GLY A C 1
ATOM 1534 O O . GLY A 1 191 ? -1.163 21.811 -13.930 1.00 33.44 191 GLY A O 1
#

Solvent-accessible surface area (backbone atoms only — not comparable to full-atom values): 11283 Å² total; per-residue (Å²): 114,48,66,34,91,48,51,39,76,79,53,65,66,65,59,50,46,41,61,47,22,59,74,65,70,32,44,26,22,33,29,32,40,93,79,50,39,32,39,65,54,50,51,52,51,37,48,75,67,52,75,47,88,59,49,63,50,54,48,53,46,50,37,50,40,26,68,72,67,47,71,60,60,52,92,86,48,95,49,98,49,28,21,53,30,81,55,40,37,41,62,49,94,44,73,58,54,52,51,52,51,52,52,49,51,51,48,30,73,73,60,46,80,58,62,42,58,51,44,40,52,48,59,73,68,47,81,73,73,78,47,61,39,72,42,61,59,71,58,42,70,77,37,32,44,82,45,70,88,73,89,69,98,71,78,91,74,80,75,79,86,81,73,88,84,71,72,67,85,67,55,72,98,50,91,48,61,38,49,68,38,50,51,53,50,55,57,59,75,76,109

pLDDT: mean 83.89, std 17.0, range [33.44, 97.31]

Radius of gyration: 17.53 Å; Cα contacts (8 Å, |Δi|>4): 243; chains: 1; bounding box: 40×34×48 Å

Mean predicted aligned error: 8.18 Å

InterPro domains:
  IPR006852 Alkaline ceramidase TOD1/Probable hexosyltransferase MUCI70 [PTHR12956] (1-153)
  IPR048354 TOD1/MUCI70, glycosyltransferase-like domain [PF04765] (1-149)

Foldseek 3Di:
DDAPPQKDFPDDPVVCCCPQDVVVVFQKEFAFDPPAQWLVQVLLVCLVVCVDVPNVLSLVLVLVLLLVPQATDDPPDPDRGLFTDHRDMHGDPDPQVVVLVVVLVVSCVVGNVPSRNCRSSSQVPDPPHTGYHHHYCVVRVVTIDGRDPDDDDDDDDDPDDDDDDDPVSNDDPDDGSCPVRVCVVVVVVVD